Protein AF-X1L662-F1 (afdb_monomer_lite)

Structure (mmCIF, N/CA/C/O backbone):
data_AF-X1L662-F1
#
_entry.id   AF-X1L662-F1
#
loop_
_atom_site.group_PDB
_atom_site.id
_atom_site.type_symbol
_atom_site.label_atom_id
_atom_site.label_alt_id
_atom_site.label_comp_id
_atom_site.label_asym_id
_atom_site.label_entity_id
_atom_site.label_seq_id
_atom_site.pdbx_PDB_ins_code
_atom_site.Cartn_x
_atom_site.Cartn_y
_atom_site.Cartn_z
_atom_site.occupancy
_atom_site.B_iso_or_equiv
_atom_site.auth_seq_id
_atom_site.auth_comp_id
_atom_site.auth_asym_id
_atom_site.auth_atom_id
_atom_site.pdbx_PDB_model_num
ATOM 1 N N . MET A 1 1 ? 31.403 -40.016 -28.026 1.00 39.78 1 MET A N 1
ATOM 2 C CA . MET A 1 1 ? 31.733 -38.928 -28.967 1.00 39.78 1 MET A CA 1
ATOM 3 C C . MET A 1 1 ? 31.506 -37.633 -28.214 1.00 39.78 1 MET A C 1
ATOM 5 O O . MET A 1 1 ? 30.367 -37.331 -27.902 1.00 39.78 1 MET A O 1
ATOM 9 N N . THR A 1 2 ? 32.564 -36.949 -27.789 1.00 43.41 2 THR A N 1
ATOM 10 C CA . THR A 1 2 ? 32.454 -35.661 -27.096 1.00 43.41 2 THR A CA 1
ATOM 11 C C . THR A 1 2 ? 32.130 -34.600 -28.138 1.00 43.41 2 THR A C 1
ATOM 13 O O . THR A 1 2 ? 33.016 -34.156 -28.867 1.00 43.41 2 THR A O 1
ATOM 16 N N . GLN A 1 3 ? 30.851 -34.243 -28.259 1.00 48.16 3 GLN A N 1
ATOM 17 C CA . GLN A 1 3 ? 30.440 -33.065 -29.012 1.00 48.16 3 GLN A CA 1
ATOM 18 C C . GLN A 1 3 ? 31.064 -31.862 -28.301 1.00 48.16 3 GLN A C 1
ATOM 20 O O . GLN A 1 3 ? 30.667 -31.465 -27.211 1.00 48.16 3 GLN A O 1
ATOM 25 N N . LYS A 1 4 ? 32.157 -31.359 -28.872 1.00 61.81 4 LYS A N 1
ATOM 26 C CA . LYS A 1 4 ? 32.719 -30.065 -28.513 1.00 61.81 4 LYS A CA 1
ATOM 27 C C . LYS A 1 4 ? 31.679 -29.071 -29.020 1.00 61.81 4 LYS A C 1
ATOM 29 O O . LYS A 1 4 ? 31.638 -28.853 -30.230 1.00 61.81 4 LYS A O 1
ATOM 34 N N . ASN A 1 5 ? 30.788 -28.595 -28.147 1.00 57.69 5 ASN A N 1
ATOM 35 C CA . ASN A 1 5 ? 29.753 -27.642 -28.548 1.00 57.69 5 ASN A CA 1
ATOM 36 C C . ASN A 1 5 ? 30.416 -26.524 -29.365 1.00 57.69 5 ASN A C 1
ATOM 38 O O . ASN A 1 5 ? 31.472 -26.020 -28.947 1.00 57.69 5 ASN A O 1
ATOM 42 N N . PRO A 1 6 ? 29.890 -26.200 -30.560 1.00 61.56 6 PRO A N 1
ATOM 43 C CA . PRO A 1 6 ? 30.422 -25.103 -31.344 1.00 61.56 6 PRO A CA 1
ATOM 44 C C . PRO A 1 6 ? 30.427 -23.832 -30.483 1.00 61.56 6 PRO A C 1
ATOM 46 O O . PRO A 1 6 ? 29.560 -23.671 -29.628 1.00 61.56 6 PRO A O 1
ATOM 49 N N . PRO A 1 7 ? 31.391 -22.920 -30.670 1.00 80.06 7 PRO A N 1
ATOM 50 C CA . PRO A 1 7 ? 31.352 -21.642 -29.971 1.00 80.06 7 PRO A CA 1
ATOM 51 C C . PRO A 1 7 ? 30.062 -20.890 -30.344 1.00 80.06 7 PRO A C 1
ATOM 53 O O . PRO A 1 7 ? 29.829 -20.665 -31.532 1.00 80.06 7 PRO A O 1
ATOM 56 N N . GLY A 1 8 ? 29.259 -20.517 -29.343 1.00 90.00 8 GLY A N 1
ATOM 57 C CA . GLY A 1 8 ? 28.017 -19.751 -29.498 1.00 90.00 8 GLY A CA 1
ATOM 58 C C . GLY A 1 8 ? 26.952 -20.120 -28.458 1.00 90.00 8 GLY A C 1
ATOM 59 O O . GLY A 1 8 ? 27.084 -21.126 -27.762 1.00 90.00 8 GLY A O 1
ATOM 60 N N . TYR A 1 9 ? 25.912 -19.295 -28.351 1.00 95.31 9 TYR A N 1
ATOM 61 C CA . TYR A 1 9 ? 24.690 -19.596 -27.605 1.00 95.31 9 TYR A CA 1
ATOM 62 C C . TYR A 1 9 ? 23.849 -20.627 -28.371 1.00 95.31 9 TYR A C 1
ATOM 64 O O . TYR A 1 9 ? 23.771 -20.525 -29.600 1.00 95.31 9 TYR A O 1
ATOM 72 N N . PRO A 1 10 ? 23.240 -21.609 -27.683 1.00 94.75 10 PRO A N 1
ATOM 73 C CA . PRO A 1 10 ? 22.442 -22.643 -28.333 1.00 94.75 10 PRO A CA 1
ATOM 74 C C . PRO A 1 10 ? 21.269 -22.021 -29.096 1.00 94.75 10 PRO A C 1
ATOM 76 O O . PRO A 1 10 ? 20.663 -21.052 -28.633 1.00 94.75 10 PRO A O 1
ATOM 79 N N . LEU A 1 11 ? 20.972 -22.569 -30.273 1.00 93.50 11 LEU A N 1
ATOM 80 C CA . LEU A 1 11 ? 19.795 -22.170 -31.044 1.00 93.50 11 LEU A CA 1
ATOM 81 C C . LEU A 1 11 ? 18.530 -22.793 -30.433 1.00 93.50 11 LEU A C 1
ATOM 83 O O . LEU A 1 11 ? 18.591 -23.950 -30.012 1.00 93.50 11 LEU A O 1
ATOM 87 N N . PRO A 1 12 ? 17.394 -22.074 -30.409 1.00 90.62 12 PRO A N 1
ATOM 88 C CA . PRO A 1 12 ? 16.110 -22.670 -30.063 1.00 90.62 12 PRO A CA 1
ATOM 89 C C . PRO A 1 12 ? 15.736 -23.813 -31.019 1.00 90.62 12 PRO A C 1
ATOM 91 O O . PRO A 1 12 ? 16.132 -23.833 -32.193 1.00 90.62 12 PRO A O 1
ATOM 94 N N . ASP A 1 13 ? 14.964 -24.770 -30.509 1.00 90.44 13 ASP A N 1
ATOM 95 C CA . ASP A 1 13 ? 14.334 -25.793 -31.339 1.00 90.44 13 ASP A CA 1
ATOM 96 C C . ASP A 1 13 ? 13.209 -25.167 -32.183 1.00 90.44 13 ASP A C 1
ATOM 98 O O . ASP A 1 13 ? 12.536 -24.244 -31.735 1.00 90.44 13 ASP A O 1
ATOM 102 N N . GLY A 1 14 ? 12.976 -25.695 -33.389 1.00 88.44 14 GLY A N 1
ATOM 103 C CA . GLY A 1 14 ? 11.910 -25.223 -34.284 1.00 88.44 14 GLY A CA 1
ATOM 104 C C . GLY A 1 14 ? 12.361 -24.245 -35.377 1.00 88.44 14 GLY A C 1
ATOM 105 O O . GLY A 1 14 ? 13.553 -24.132 -35.689 1.00 88.44 14 GLY A O 1
ATOM 106 N N . GLU A 1 15 ? 11.369 -23.617 -36.015 1.00 86.50 15 GLU A N 1
ATOM 107 C CA . GLU A 1 15 ? 11.554 -22.562 -37.017 1.00 86.50 15 GLU A CA 1
ATOM 108 C C . GLU A 1 15 ? 11.769 -21.222 -36.307 1.00 86.50 15 GLU A C 1
ATOM 110 O O . GLU A 1 15 ? 11.033 -20.884 -35.386 1.00 86.50 15 GLU A O 1
ATOM 115 N N . LEU A 1 16 ? 12.793 -20.473 -36.720 1.00 85.44 16 LEU A N 1
ATOM 116 C CA . LEU A 1 16 ? 13.120 -19.165 -36.156 1.00 85.44 16 LEU A CA 1
ATOM 117 C C . LEU A 1 16 ? 12.574 -18.080 -37.085 1.00 85.44 16 LEU A C 1
ATOM 119 O O . LEU A 1 16 ? 12.852 -18.110 -38.284 1.00 85.44 16 LEU A O 1
ATOM 123 N N . GLY A 1 17 ? 11.850 -17.097 -36.546 1.00 75.81 17 GLY A N 1
ATOM 124 C CA . GLY A 1 17 ? 11.394 -15.940 -37.337 1.00 75.81 17 GLY A CA 1
ATOM 125 C C . GLY A 1 17 ? 9.983 -15.439 -37.044 1.00 75.81 17 GLY A C 1
ATOM 126 O O . GLY A 1 17 ? 9.628 -14.370 -37.527 1.00 75.81 17 GLY A O 1
ATOM 127 N N . GLU A 1 18 ? 9.207 -16.183 -36.258 1.00 77.94 18 GLU A N 1
ATOM 128 C CA . GLU A 1 18 ? 7.845 -15.814 -35.838 1.00 77.94 18 GLU A CA 1
ATOM 129 C C . GLU A 1 18 ? 7.707 -15.819 -34.305 1.00 77.94 18 GLU A C 1
ATOM 131 O O . GLU A 1 18 ? 6.616 -15.980 -33.769 1.00 77.94 18 GLU A O 1
ATOM 136 N N . ASP A 1 19 ? 8.827 -15.688 -33.590 1.00 82.44 19 ASP A N 1
ATOM 137 C CA . ASP A 1 19 ? 8.826 -15.694 -32.129 1.00 82.44 19 ASP A CA 1
ATOM 138 C C . ASP A 1 19 ? 8.233 -14.386 -31.586 1.00 82.44 19 ASP A C 1
ATOM 140 O O . ASP A 1 19 ? 8.655 -13.294 -31.978 1.00 82.44 19 ASP A O 1
ATOM 144 N N . ASP A 1 20 ? 7.304 -14.495 -30.636 1.00 86.19 20 ASP A N 1
ATOM 145 C CA . ASP A 1 20 ? 6.767 -13.339 -29.921 1.00 86.19 20 ASP A CA 1
ATOM 146 C C . ASP A 1 20 ? 7.866 -12.653 -29.091 1.00 86.19 20 ASP A C 1
ATOM 148 O O . ASP A 1 20 ? 8.627 -13.290 -28.352 1.00 86.19 20 ASP A O 1
ATOM 152 N N . ILE A 1 21 ? 7.929 -11.323 -29.170 1.00 87.31 21 ILE A N 1
ATOM 153 C CA . ILE A 1 21 ? 8.841 -10.516 -28.355 1.00 87.31 21 ILE A CA 1
ATOM 154 C C . ILE A 1 21 ? 8.212 -10.302 -26.978 1.00 87.31 21 ILE A C 1
ATOM 156 O O . ILE A 1 21 ? 7.126 -9.738 -26.853 1.00 87.31 21 ILE A O 1
ATOM 160 N N . VAL A 1 22 ? 8.922 -10.709 -25.926 1.00 84.88 22 VAL A N 1
ATOM 161 C CA . VAL A 1 22 ? 8.505 -10.499 -24.533 1.00 84.88 22 VAL A CA 1
ATOM 162 C C . VAL A 1 22 ? 9.317 -9.366 -23.911 1.00 84.88 22 VAL A C 1
ATOM 164 O O . VAL A 1 22 ? 10.546 -9.355 -23.988 1.00 84.88 22 VAL A O 1
ATOM 167 N N . CYS A 1 23 ? 8.632 -8.435 -23.246 1.00 79.25 23 CYS A N 1
ATOM 168 C CA . CYS A 1 23 ? 9.268 -7.398 -22.438 1.00 79.25 23 CYS A CA 1
ATOM 169 C C . CYS A 1 23 ? 9.643 -7.953 -21.054 1.00 79.25 23 CYS A C 1
ATOM 171 O O . CYS A 1 23 ? 8.814 -8.575 -20.390 1.00 79.25 23 CYS A O 1
ATOM 173 N N . GLN A 1 24 ? 10.884 -7.729 -20.611 1.00 75.88 24 GLN A N 1
ATOM 174 C CA . GLN A 1 24 ? 11.356 -8.126 -19.282 1.00 75.88 24 GLN A CA 1
ATOM 175 C C . GLN A 1 24 ? 12.007 -6.949 -18.558 1.00 75.88 24 GLN A C 1
ATOM 177 O O . GLN A 1 24 ? 12.802 -6.210 -19.141 1.00 75.88 24 GLN A O 1
ATOM 182 N N . LEU A 1 25 ? 11.699 -6.812 -17.266 1.00 74.00 25 LEU A N 1
ATOM 183 C CA . LEU A 1 25 ? 12.311 -5.813 -16.398 1.00 74.00 25 LEU A CA 1
ATOM 184 C C . LEU A 1 25 ? 13.678 -6.306 -15.906 1.00 74.00 25 LEU A C 1
ATOM 186 O O . LEU A 1 25 ? 13.798 -7.417 -15.389 1.00 74.00 25 LEU A O 1
ATOM 190 N N . VAL A 1 26 ? 14.706 -5.467 -16.043 1.00 80.38 26 VAL A N 1
ATOM 191 C CA . VAL A 1 26 ? 16.075 -5.769 -15.607 1.00 80.38 26 VAL A CA 1
ATOM 192 C C . VAL A 1 26 ? 16.544 -4.691 -14.637 1.00 80.38 26 VAL A C 1
ATOM 194 O O . VAL A 1 26 ? 16.651 -3.525 -15.008 1.00 80.38 26 VAL A O 1
ATOM 197 N N . TYR A 1 27 ? 16.874 -5.083 -13.406 1.00 75.12 27 TYR A N 1
ATOM 198 C CA . TYR A 1 27 ? 17.541 -4.204 -12.446 1.00 75.12 27 TYR A CA 1
ATOM 199 C C . TYR A 1 27 ? 19.046 -4.176 -12.719 1.00 75.12 27 TYR A C 1
ATOM 201 O O . TYR A 1 27 ? 19.685 -5.222 -12.849 1.00 75.12 27 TYR A O 1
ATOM 209 N N . LEU A 1 28 ? 19.625 -2.979 -12.780 1.00 83.69 28 LEU A N 1
ATOM 210 C CA . LEU A 1 28 ? 21.051 -2.775 -13.008 1.00 83.69 28 LEU A CA 1
ATOM 211 C C . LEU A 1 28 ? 21.599 -1.656 -12.115 1.00 83.69 28 LEU A C 1
ATOM 213 O O . LEU A 1 28 ? 20.854 -0.740 -11.771 1.00 83.69 28 LEU A O 1
ATOM 217 N N . PRO A 1 29 ? 22.888 -1.698 -11.732 1.00 91.31 29 PRO A N 1
ATOM 218 C CA . PRO A 1 29 ? 23.478 -0.621 -10.951 1.00 91.31 29 PRO A CA 1
ATOM 219 C C . PRO A 1 29 ? 23.435 0.717 -11.703 1.00 91.31 29 PRO A C 1
ATOM 221 O O . PRO A 1 29 ? 23.689 0.766 -12.910 1.00 91.31 29 PRO A O 1
ATOM 224 N N . ASP A 1 30 ? 23.180 1.802 -10.970 1.00 85.38 30 ASP A N 1
ATOM 225 C CA . ASP A 1 30 ? 23.110 3.176 -11.483 1.00 85.38 30 ASP A CA 1
ATOM 226 C C . ASP A 1 30 ? 24.513 3.751 -11.752 1.00 85.38 30 ASP A C 1
ATOM 228 O O . ASP A 1 30 ? 25.007 4.650 -11.068 1.00 85.38 30 ASP A O 1
ATOM 232 N N . ARG A 1 31 ? 25.228 3.144 -12.708 1.00 81.94 31 ARG A N 1
ATOM 233 C CA . ARG A 1 31 ? 26.414 3.750 -13.319 1.00 81.94 31 ARG A CA 1
ATOM 234 C C . ARG A 1 31 ? 26.434 3.513 -14.830 1.00 81.94 31 ARG A C 1
ATOM 236 O O . ARG A 1 31 ? 26.189 2.377 -15.255 1.00 81.94 31 ARG A O 1
ATOM 243 N N . PRO A 1 32 ? 26.816 4.521 -15.639 1.00 80.81 32 PRO A N 1
ATOM 244 C CA . PRO A 1 32 ? 26.789 4.434 -17.100 1.00 80.81 32 PRO A CA 1
ATOM 245 C C . PRO A 1 32 ? 27.561 3.249 -17.691 1.00 80.81 32 PRO A C 1
ATOM 247 O O . PRO A 1 32 ? 27.175 2.716 -18.729 1.00 80.81 32 PRO A O 1
ATOM 250 N N . GLU A 1 33 ? 28.638 2.805 -17.039 1.00 89.88 33 GLU A N 1
ATOM 251 C CA . GLU A 1 33 ? 29.457 1.688 -17.510 1.00 89.88 33 GLU A CA 1
ATOM 252 C C . GLU A 1 33 ? 28.688 0.361 -17.512 1.00 89.88 33 GLU A C 1
ATOM 254 O O . GLU A 1 33 ? 28.864 -0.451 -18.423 1.00 89.88 33 GLU A O 1
ATOM 259 N N . TYR A 1 34 ? 27.812 0.137 -16.526 1.00 87.12 34 TYR A N 1
ATOM 260 C CA . TYR A 1 34 ? 26.983 -1.070 -16.474 1.00 87.12 34 TYR A CA 1
ATOM 261 C C . TYR A 1 34 ? 25.892 -1.044 -17.540 1.00 87.12 34 TYR A C 1
ATOM 263 O O . TYR A 1 34 ? 25.579 -2.079 -18.124 1.00 87.12 34 TYR A O 1
ATOM 271 N N . TRP A 1 35 ? 25.361 0.140 -17.842 1.00 84.38 35 TRP A N 1
ATOM 272 C CA . TRP A 1 35 ? 24.367 0.321 -18.896 1.00 84.38 35 TRP A CA 1
ATOM 273 C C . TRP A 1 35 ? 24.986 0.013 -20.248 1.00 84.38 35 TRP A C 1
ATOM 275 O O . TRP A 1 35 ? 24.475 -0.809 -21.002 1.00 84.38 35 TRP A O 1
ATOM 285 N N . GLN A 1 36 ? 26.148 0.607 -20.522 1.00 86.50 36 GLN A N 1
ATOM 286 C CA . GLN A 1 36 ? 26.882 0.346 -21.748 1.00 86.50 36 GLN A CA 1
ATOM 287 C C . GLN A 1 36 ? 27.204 -1.145 -21.898 1.00 86.50 36 GLN A C 1
ATOM 289 O O . GLN A 1 36 ? 26.991 -1.701 -22.971 1.00 86.50 36 GLN A O 1
ATOM 294 N N . ALA A 1 37 ? 27.639 -1.811 -20.823 1.00 93.38 37 ALA A N 1
ATOM 295 C CA . ALA A 1 37 ? 27.916 -3.244 -20.847 1.00 93.38 37 ALA A CA 1
ATOM 296 C C . ALA A 1 37 ? 26.668 -4.087 -21.165 1.00 93.38 37 ALA A C 1
ATOM 298 O O . ALA A 1 37 ? 26.756 -5.025 -21.961 1.00 93.38 37 ALA A O 1
ATOM 299 N N . LEU A 1 38 ? 25.509 -3.750 -20.585 1.00 92.81 38 LEU A N 1
ATOM 300 C CA . LEU A 1 38 ? 24.244 -4.418 -20.889 1.00 92.81 38 LEU A CA 1
ATOM 301 C C . LEU A 1 38 ? 23.866 -4.229 -22.364 1.00 92.81 38 LEU A C 1
ATOM 303 O O . LEU A 1 38 ? 23.609 -5.211 -23.059 1.00 92.81 38 LEU A O 1
ATOM 307 N N . PHE A 1 39 ? 23.891 -2.992 -22.863 1.00 91.81 39 PHE A N 1
ATOM 308 C CA . PHE A 1 39 ? 23.547 -2.690 -24.255 1.00 91.81 39 PHE A CA 1
ATOM 309 C C . PHE A 1 39 ? 24.515 -3.313 -25.256 1.00 91.81 39 PHE A C 1
ATOM 311 O O . PHE A 1 39 ? 24.077 -3.809 -26.292 1.00 91.81 39 PHE A O 1
ATOM 318 N N . ASP A 1 40 ? 25.810 -3.347 -24.949 1.00 94.44 40 ASP A N 1
ATOM 319 C CA . ASP A 1 40 ? 26.804 -4.031 -25.774 1.00 94.44 40 ASP A CA 1
ATOM 320 C C . ASP A 1 40 ? 26.545 -5.545 -25.809 1.00 94.44 40 ASP A C 1
ATOM 322 O O . ASP A 1 40 ? 26.650 -6.166 -26.872 1.00 94.44 40 ASP A O 1
ATOM 326 N N . GLY A 1 41 ? 26.146 -6.133 -24.676 1.00 95.56 41 GLY A N 1
ATOM 327 C CA . GLY A 1 41 ? 25.718 -7.528 -24.586 1.00 95.56 41 GLY A CA 1
ATOM 328 C C . GLY A 1 41 ? 24.472 -7.815 -25.426 1.00 95.56 41 GLY A C 1
ATOM 329 O O . GLY A 1 41 ? 24.486 -8.724 -26.257 1.00 95.56 41 GLY A O 1
ATOM 330 N N . LEU A 1 42 ? 23.424 -7.000 -25.285 1.00 94.56 42 LEU A N 1
ATOM 331 C CA . LEU A 1 42 ? 22.195 -7.123 -26.076 1.00 94.56 42 LEU A CA 1
ATOM 332 C C . LEU A 1 42 ? 22.472 -6.948 -27.575 1.00 94.56 42 LEU A C 1
ATOM 334 O O . LEU A 1 42 ? 22.039 -7.746 -28.407 1.00 94.56 42 LEU A O 1
ATOM 338 N N . HIS A 1 43 ? 23.288 -5.958 -27.934 1.00 96.00 43 HIS A N 1
ATOM 339 C CA . HIS A 1 43 ? 23.703 -5.730 -29.311 1.00 96.00 43 HIS A CA 1
ATOM 340 C C . HIS A 1 43 ? 24.540 -6.894 -29.867 1.00 96.00 43 HIS A C 1
ATOM 342 O O . HIS A 1 43 ? 24.472 -7.180 -31.068 1.00 96.00 43 HIS A O 1
ATOM 348 N N . TYR A 1 44 ? 25.318 -7.598 -29.038 1.00 97.12 44 TYR A N 1
ATOM 349 C CA . TYR A 1 44 ? 26.074 -8.774 -29.470 1.00 97.12 44 TYR A CA 1
ATOM 350 C C . TYR A 1 44 ? 25.154 -9.901 -29.961 1.00 97.12 44 TYR A C 1
ATOM 352 O O . TYR A 1 44 ? 25.466 -10.517 -30.985 1.00 97.12 44 TYR A O 1
ATOM 360 N N . PHE A 1 45 ? 23.986 -10.105 -29.340 1.00 97.00 45 PHE A N 1
ATOM 361 C CA . PHE A 1 45 ? 22.995 -11.093 -29.794 1.00 97.00 45 PHE A CA 1
ATOM 362 C C . PHE A 1 45 ? 22.457 -10.813 -31.208 1.00 97.00 45 PHE A C 1
ATOM 364 O O . PHE A 1 45 ? 22.120 -11.743 -31.941 1.00 97.00 45 PHE A O 1
ATOM 371 N N . THR A 1 46 ? 22.510 -9.560 -31.675 1.00 96.56 46 THR A N 1
ATOM 372 C CA . THR A 1 46 ? 22.152 -9.181 -33.061 1.00 96.56 46 THR A CA 1
ATOM 373 C C . THR A 1 46 ? 23.160 -9.660 -34.119 1.00 96.56 46 THR A C 1
ATOM 375 O O . THR A 1 46 ? 23.002 -9.396 -35.322 1.00 96.56 46 THR A O 1
ATOM 378 N N . LYS A 1 47 ? 24.260 -10.308 -33.702 1.00 96.81 47 LYS A N 1
ATOM 379 C CA . LYS A 1 47 ? 25.308 -10.836 -34.583 1.00 96.81 47 LYS A CA 1
ATOM 380 C C . LYS A 1 47 ? 25.169 -12.349 -34.700 1.00 96.81 47 LYS A C 1
ATOM 382 O O . LYS A 1 47 ? 25.238 -13.065 -33.713 1.00 96.81 47 LYS A O 1
ATOM 387 N N . TRP A 1 48 ? 25.155 -12.864 -35.930 1.00 95.00 48 TRP A N 1
ATOM 388 C CA . TRP A 1 48 ? 25.098 -14.312 -36.198 1.00 95.00 48 TRP A CA 1
ATOM 389 C C . TRP A 1 48 ? 26.225 -15.124 -35.534 1.00 95.00 48 TRP A C 1
ATOM 391 O O . TRP A 1 48 ? 26.095 -16.326 -35.354 1.00 95.00 48 TRP A O 1
ATOM 401 N N . ARG A 1 49 ? 27.349 -14.481 -35.183 1.00 95.00 49 ARG A N 1
ATOM 402 C CA . ARG A 1 49 ? 28.484 -15.114 -34.490 1.00 95.00 49 ARG A CA 1
ATOM 403 C C . ARG A 1 49 ? 28.237 -15.363 -33.004 1.00 95.00 49 ARG A C 1
ATOM 405 O O . ARG A 1 49 ? 29.006 -16.114 -32.415 1.00 95.00 49 ARG A O 1
ATOM 412 N N . ALA A 1 50 ? 27.236 -14.712 -32.414 1.00 95.62 50 ALA A N 1
ATOM 413 C CA . ALA A 1 50 ? 26.822 -14.987 -31.048 1.00 95.62 50 ALA A CA 1
ATOM 414 C C . ALA A 1 50 ? 26.194 -16.381 -30.933 1.00 95.62 50 ALA A C 1
ATOM 416 O O . ALA A 1 50 ? 26.302 -17.000 -29.885 1.00 95.62 50 ALA A O 1
ATOM 417 N N . TRP A 1 51 ? 25.608 -16.892 -32.013 1.00 95.44 51 TRP A N 1
ATOM 418 C CA . TRP A 1 51 ? 24.816 -18.116 -32.023 1.00 95.44 51 TRP A CA 1
ATOM 419 C C . TRP A 1 51 ? 25.614 -19.343 -32.457 1.00 95.44 51 TRP A C 1
ATOM 421 O O . TRP A 1 51 ? 26.614 -19.243 -33.179 1.00 95.44 51 TRP A O 1
ATOM 431 N N . GLU A 1 52 ? 25.151 -20.508 -32.010 1.00 94.94 52 GLU A N 1
ATOM 432 C CA . GLU A 1 52 ? 25.652 -21.809 -32.426 1.00 94.94 52 GLU A CA 1
ATOM 433 C C . GLU A 1 52 ? 25.649 -21.927 -33.955 1.00 94.94 52 GLU A C 1
ATOM 435 O O . GLU A 1 52 ? 24.766 -21.437 -34.663 1.00 94.94 52 GLU A O 1
ATOM 440 N N . ARG A 1 53 ? 26.685 -22.582 -34.479 1.00 92.12 53 ARG A N 1
ATOM 441 C CA . ARG A 1 53 ? 26.798 -22.855 -35.907 1.00 92.12 53 ARG A CA 1
ATOM 442 C C . ARG A 1 53 ? 26.148 -24.186 -36.229 1.00 92.12 53 ARG A C 1
ATOM 444 O O . ARG A 1 53 ? 26.655 -25.223 -35.811 1.00 92.12 53 ARG A O 1
ATOM 451 N N . ASP A 1 54 ? 25.140 -24.146 -37.079 1.00 90.81 54 ASP A N 1
ATOM 452 C CA . ASP A 1 54 ? 24.533 -25.319 -37.685 1.00 90.81 54 ASP A CA 1
ATOM 453 C C . ASP A 1 54 ? 24.742 -25.334 -39.209 1.00 90.81 54 ASP A C 1
ATOM 455 O O . ASP A 1 54 ? 25.291 -24.403 -39.813 1.00 90.81 54 ASP A O 1
ATOM 459 N N . THR A 1 55 ? 24.365 -26.447 -39.838 1.00 92.00 55 THR A N 1
ATOM 460 C CA . THR A 1 55 ? 24.465 -26.633 -41.295 1.00 92.00 55 THR A CA 1
ATOM 461 C C . THR A 1 55 ? 23.544 -25.691 -42.059 1.00 92.00 55 THR A C 1
ATOM 463 O O . THR A 1 55 ? 23.895 -25.249 -43.156 1.00 92.00 55 THR A O 1
ATOM 466 N N . ASP A 1 56 ? 22.416 -25.347 -41.444 1.00 92.00 56 ASP A N 1
ATOM 467 C CA . ASP A 1 56 ? 21.334 -24.572 -42.048 1.00 92.00 56 ASP A CA 1
ATOM 468 C C . ASP A 1 56 ? 21.531 -23.059 -41.870 1.00 92.00 56 ASP A C 1
ATOM 470 O O . ASP A 1 56 ? 20.857 -22.255 -42.506 1.00 92.00 56 ASP A O 1
ATOM 474 N N . LYS A 1 57 ? 22.551 -22.656 -41.099 1.00 91.75 57 LYS A N 1
ATOM 475 C CA . LYS A 1 57 ? 22.924 -21.262 -40.818 1.00 91.75 57 LYS A CA 1
ATOM 476 C C . LYS A 1 57 ? 21.809 -20.474 -40.121 1.00 91.75 57 LYS A C 1
ATOM 478 O O . LYS A 1 57 ? 21.743 -19.249 -40.281 1.00 91.75 57 LYS A O 1
ATOM 483 N N . ARG A 1 58 ? 21.012 -21.145 -39.285 1.00 93.19 58 ARG A N 1
ATOM 484 C CA . ARG A 1 58 ? 19.896 -20.563 -38.516 1.00 93.19 58 ARG A CA 1
ATOM 485 C C . ARG A 1 58 ? 20.342 -19.492 -37.518 1.00 93.19 58 ARG A C 1
ATOM 487 O O . ARG A 1 58 ? 19.575 -18.605 -37.169 1.00 93.19 58 ARG A O 1
ATOM 494 N N . GLY A 1 59 ? 21.629 -19.442 -37.162 1.00 93.88 59 GLY A N 1
ATOM 495 C CA . GLY A 1 59 ? 22.203 -18.325 -36.394 1.00 93.88 59 GLY A CA 1
ATOM 496 C C . GLY A 1 59 ? 22.027 -16.943 -37.041 1.00 93.88 59 GLY A C 1
ATOM 497 O O . GLY A 1 59 ? 22.089 -15.927 -36.350 1.00 93.88 59 GLY A O 1
ATOM 498 N N . LYS A 1 60 ? 21.790 -16.868 -38.358 1.00 94.19 60 LYS A N 1
ATOM 499 C CA . LYS A 1 60 ? 21.422 -15.609 -39.020 1.00 94.19 60 LYS A CA 1
ATOM 500 C C . LYS A 1 60 ? 19.987 -15.179 -38.692 1.00 94.19 60 LYS A C 1
ATOM 502 O O . LYS A 1 60 ? 19.763 -13.979 -38.570 1.00 94.19 60 LYS A O 1
ATOM 507 N N . GLU A 1 61 ? 19.066 -16.129 -38.573 1.00 94.06 61 GLU A N 1
ATOM 508 C CA . GLU A 1 61 ? 17.650 -15.900 -38.255 1.00 94.06 61 GLU A CA 1
ATOM 509 C C . GLU A 1 61 ? 17.502 -15.500 -36.785 1.00 94.06 61 GLU A C 1
ATOM 511 O O . GLU A 1 61 ? 16.973 -14.431 -36.509 1.00 94.06 61 GLU A O 1
ATOM 516 N N . ALA A 1 62 ? 18.142 -16.228 -35.859 1.00 94.81 62 ALA A N 1
ATOM 517 C CA . ALA A 1 62 ? 18.205 -15.833 -34.444 1.00 94.81 62 ALA A CA 1
ATOM 518 C C . ALA A 1 62 ? 18.738 -14.398 -34.259 1.00 94.81 62 ALA A C 1
ATOM 520 O O . ALA A 1 62 ? 18.188 -13.594 -33.509 1.00 94.81 62 ALA A O 1
ATOM 521 N N . ALA A 1 63 ? 19.799 -14.044 -34.992 1.00 95.62 63 ALA A N 1
ATOM 522 C CA . ALA A 1 63 ? 20.370 -12.700 -34.966 1.00 95.62 63 ALA A CA 1
ATOM 523 C C . ALA A 1 63 ? 19.476 -11.625 -35.611 1.00 95.62 63 ALA A C 1
ATOM 525 O O . ALA A 1 63 ? 19.699 -10.438 -35.364 1.00 95.62 63 ALA A O 1
ATOM 526 N N . ALA A 1 64 ? 18.534 -12.008 -36.476 1.00 94.38 64 ALA A N 1
ATOM 527 C CA . ALA A 1 64 ? 17.540 -11.102 -37.039 1.00 94.38 64 ALA A CA 1
ATOM 528 C C . ALA A 1 64 ? 16.420 -10.832 -36.025 1.00 94.38 64 ALA A C 1
ATOM 530 O O . ALA A 1 64 ? 16.160 -9.663 -35.763 1.00 94.38 64 ALA A O 1
ATOM 531 N N . ASN A 1 65 ? 15.883 -11.865 -35.367 1.00 93.38 65 ASN A N 1
ATOM 532 C CA . ASN A 1 65 ? 14.856 -11.711 -34.322 1.00 93.38 65 ASN A CA 1
ATOM 533 C C . ASN A 1 65 ? 15.380 -10.849 -33.162 1.00 93.38 65 ASN A C 1
ATOM 535 O O . ASN A 1 65 ? 14.746 -9.891 -32.732 1.00 93.38 65 ASN A O 1
ATOM 539 N N . TRP A 1 66 ? 16.619 -11.100 -32.723 1.00 95.38 66 TRP A N 1
ATOM 540 C CA . TRP A 1 66 ? 17.260 -10.267 -31.700 1.00 95.38 66 TRP A CA 1
ATOM 541 C C . TRP A 1 66 ? 17.544 -8.837 -32.146 1.00 95.38 66 TRP A C 1
ATOM 543 O O . TRP A 1 66 ? 17.686 -7.962 -31.296 1.00 95.38 66 TRP A O 1
ATOM 553 N N . ARG A 1 67 ? 17.669 -8.579 -33.453 1.00 95.44 67 ARG A N 1
ATOM 554 C CA . ARG A 1 67 ? 17.828 -7.208 -33.945 1.00 95.44 67 ARG A CA 1
ATOM 555 C C . ARG A 1 67 ? 16.548 -6.414 -33.741 1.00 95.44 67 ARG A C 1
ATOM 557 O O . ARG A 1 67 ? 16.651 -5.300 -33.253 1.00 95.44 67 ARG A O 1
ATOM 564 N N . GLU A 1 68 ? 15.397 -6.999 -34.049 1.00 92.50 68 GLU A N 1
ATOM 565 C CA . GLU A 1 68 ? 14.096 -6.367 -33.827 1.00 92.50 68 GLU A CA 1
ATOM 566 C C . GLU A 1 68 ? 13.863 -6.090 -32.335 1.00 92.50 68 GLU A C 1
ATOM 568 O O . GLU A 1 68 ? 13.621 -4.949 -31.948 1.00 92.50 68 GLU A O 1
ATOM 573 N N . ALA A 1 69 ? 14.080 -7.089 -31.471 1.00 92.88 69 ALA A N 1
ATOM 574 C CA . ALA A 1 69 ? 13.983 -6.906 -30.021 1.00 92.88 69 ALA A CA 1
ATOM 575 C C . ALA A 1 69 ? 14.965 -5.845 -29.486 1.00 92.88 69 ALA A C 1
ATOM 577 O O . ALA A 1 69 ? 14.611 -5.039 -28.623 1.00 92.88 69 ALA A O 1
ATOM 578 N N . PHE A 1 70 ? 16.201 -5.814 -29.998 1.00 93.75 70 PHE A N 1
ATOM 579 C CA . PHE A 1 70 ? 17.186 -4.798 -29.629 1.00 93.75 70 PHE A CA 1
ATOM 580 C C . PHE A 1 70 ? 16.780 -3.401 -30.102 1.00 93.75 70 PHE A C 1
ATOM 582 O O . PHE A 1 70 ? 16.986 -2.446 -29.362 1.00 93.75 70 PHE A O 1
ATOM 589 N N . GLU A 1 71 ? 16.232 -3.268 -31.311 1.00 90.25 71 GLU A N 1
ATOM 590 C CA . GLU A 1 71 ? 15.757 -1.992 -31.850 1.00 90.25 71 GLU A CA 1
ATOM 591 C C . GLU A 1 71 ? 14.604 -1.448 -31.002 1.00 90.25 71 GLU A C 1
ATOM 593 O O . GLU A 1 71 ? 14.723 -0.324 -30.527 1.00 90.25 71 GLU A O 1
ATOM 598 N N . LEU A 1 72 ? 13.602 -2.270 -30.667 1.00 86.62 72 LEU A N 1
ATOM 599 C CA . LEU A 1 72 ? 12.531 -1.903 -29.728 1.00 86.62 72 LEU A CA 1
ATOM 600 C C . LEU A 1 72 ? 13.076 -1.515 -28.345 1.00 86.62 72 LEU A C 1
ATOM 602 O O . LEU A 1 72 ? 12.705 -0.487 -27.787 1.00 86.62 72 LEU A O 1
ATOM 606 N N . THR A 1 73 ? 14.017 -2.295 -27.804 1.00 86.62 73 THR A N 1
ATOM 607 C CA . THR A 1 73 ? 14.649 -1.992 -26.507 1.00 86.62 73 THR A CA 1
ATOM 608 C C . THR A 1 73 ? 15.417 -0.669 -26.557 1.00 86.62 73 THR A C 1
ATOM 610 O O . THR A 1 73 ? 15.349 0.135 -25.630 1.00 86.62 73 THR A O 1
ATOM 613 N N . ALA A 1 74 ? 16.166 -0.425 -27.634 1.00 84.00 74 ALA A N 1
ATOM 614 C CA . ALA A 1 74 ? 16.935 0.797 -27.821 1.00 84.00 74 ALA A CA 1
ATOM 615 C C . ALA A 1 74 ? 16.034 2.006 -28.089 1.00 84.00 74 ALA A C 1
ATOM 617 O O . ALA A 1 74 ? 16.394 3.105 -27.675 1.00 84.00 74 ALA A O 1
ATOM 618 N N . GLU A 1 75 ? 14.893 1.822 -28.753 1.00 77.00 75 GLU A N 1
ATOM 619 C CA . GLU A 1 75 ? 13.857 2.840 -28.918 1.00 77.00 75 GLU A CA 1
ATOM 620 C C . GLU A 1 75 ? 13.250 3.204 -27.565 1.00 77.00 75 GLU A C 1
ATOM 622 O O . GLU A 1 75 ? 13.354 4.366 -27.194 1.00 77.00 75 GLU A O 1
ATOM 627 N N . CYS A 1 76 ? 12.776 2.239 -26.768 1.00 73.81 76 CYS A N 1
ATOM 628 C CA . CYS A 1 76 ? 12.273 2.499 -25.411 1.00 73.81 76 CYS A CA 1
ATOM 629 C C . CYS A 1 76 ? 13.326 3.121 -24.478 1.00 73.81 76 CYS A C 1
ATOM 631 O O . CYS A 1 76 ? 12.979 3.842 -23.545 1.00 73.81 76 CYS A O 1
ATOM 633 N N . TRP A 1 77 ? 14.613 2.833 -24.701 1.00 74.19 77 TRP A N 1
ATOM 634 C CA . TRP A 1 77 ? 15.707 3.376 -23.894 1.00 74.19 77 TRP A CA 1
ATOM 635 C C . TRP A 1 77 ? 16.167 4.773 -24.338 1.00 74.19 77 TRP A C 1
ATOM 637 O O . TRP A 1 77 ? 16.564 5.586 -23.506 1.00 74.19 77 TRP A O 1
ATOM 647 N N . ARG A 1 78 ? 16.190 5.057 -25.650 1.00 60.03 78 ARG A N 1
ATOM 648 C CA . ARG A 1 78 ? 16.657 6.343 -26.215 1.00 60.03 78 ARG A CA 1
ATOM 649 C C . ARG A 1 78 ? 15.545 7.364 -26.390 1.00 60.03 78 ARG A C 1
ATOM 651 O O . ARG A 1 78 ? 15.832 8.558 -26.401 1.00 60.03 78 ARG A O 1
ATOM 658 N N . MET A 1 79 ? 14.320 6.903 -26.576 1.00 42.72 79 MET A N 1
ATOM 659 C CA . MET A 1 79 ? 13.117 7.711 -26.598 1.00 42.72 79 MET A CA 1
ATOM 660 C C . MET A 1 79 ? 12.332 7.342 -25.354 1.00 42.72 79 MET A C 1
ATOM 662 O O . MET A 1 79 ? 11.945 6.193 -25.202 1.00 42.72 79 MET A O 1
ATOM 666 N N . THR A 1 80 ? 12.178 8.293 -24.438 1.00 51.12 80 THR A N 1
ATOM 667 C CA . THR A 1 80 ? 10.867 8.804 -24.021 1.00 51.12 80 THR A CA 1
ATOM 668 C C . THR A 1 80 ? 9.678 7.831 -23.942 1.00 51.12 80 THR A C 1
ATOM 670 O O . THR A 1 80 ? 8.558 8.283 -24.062 1.00 51.12 80 THR A O 1
ATOM 673 N N . CYS A 1 81 ? 9.825 6.527 -23.709 1.00 49.56 81 CYS A N 1
ATOM 674 C CA . CYS A 1 81 ? 8.698 5.684 -23.294 1.00 49.56 81 CYS A CA 1
ATOM 675 C C . CYS A 1 81 ? 8.224 6.158 -21.916 1.00 49.56 81 CYS A C 1
ATOM 677 O O . CYS A 1 81 ? 7.039 6.138 -21.604 1.00 49.56 81 CYS A O 1
ATOM 679 N N . LEU A 1 82 ? 9.174 6.670 -21.127 1.00 48.22 82 LEU A N 1
ATOM 680 C CA . LEU A 1 82 ? 8.910 7.445 -19.931 1.00 48.22 82 LEU A CA 1
ATOM 681 C C . LEU A 1 82 ? 8.365 8.835 -20.232 1.00 48.22 82 LEU A C 1
ATOM 683 O O . LEU A 1 82 ? 7.455 9.211 -19.517 1.00 48.22 82 LEU A O 1
ATOM 687 N N . ASP A 1 83 ? 8.814 9.574 -21.254 1.00 50.03 83 ASP A N 1
ATOM 688 C CA . ASP A 1 83 ? 8.183 10.874 -21.546 1.00 50.03 83 ASP A CA 1
ATOM 689 C C . ASP A 1 83 ? 6.825 10.717 -22.235 1.00 50.03 83 ASP A C 1
ATOM 691 O O . ASP A 1 83 ? 5.998 11.573 -22.032 1.00 50.03 83 ASP A O 1
ATOM 695 N N . GLU A 1 84 ? 6.522 9.642 -22.965 1.00 52.06 84 GLU A N 1
ATOM 696 C CA . GLU A 1 84 ? 5.173 9.328 -23.453 1.00 52.06 84 GLU A CA 1
ATOM 697 C C . GLU A 1 84 ? 4.292 8.837 -22.311 1.00 52.06 84 GLU A C 1
ATOM 699 O O . GLU A 1 84 ? 3.124 9.194 -22.277 1.00 52.06 84 GLU A O 1
ATOM 704 N N . LEU A 1 85 ? 4.820 8.082 -21.339 1.00 50.56 85 LEU A N 1
ATOM 705 C CA . LEU A 1 85 ? 4.097 7.777 -20.102 1.00 50.56 85 LEU A CA 1
ATOM 706 C C . LEU A 1 85 ? 3.900 9.045 -19.264 1.00 50.56 85 LEU A C 1
ATOM 708 O O . LEU A 1 85 ? 2.825 9.247 -18.722 1.00 50.56 85 LEU A O 1
ATOM 712 N N . THR A 1 86 ? 4.897 9.926 -19.206 1.00 54.38 86 THR A N 1
ATOM 713 C CA . THR A 1 86 ? 4.838 11.212 -18.501 1.00 54.38 86 THR A CA 1
ATOM 714 C C . THR A 1 86 ? 3.887 12.147 -19.220 1.00 54.38 86 THR A C 1
ATOM 716 O O . THR A 1 86 ? 3.049 12.718 -18.559 1.00 54.38 86 THR A O 1
ATOM 719 N N . THR A 1 87 ? 3.913 12.225 -20.548 1.00 62.34 87 THR A N 1
ATOM 720 C CA . THR A 1 87 ? 2.962 12.970 -21.377 1.00 62.34 87 THR A CA 1
ATOM 721 C C . THR A 1 87 ? 1.583 12.338 -21.300 1.00 62.34 87 THR A C 1
ATOM 723 O O . THR A 1 87 ? 0.620 13.070 -21.244 1.00 62.34 87 THR A O 1
ATOM 726 N N . THR A 1 88 ? 1.436 11.015 -21.205 1.00 61.97 88 THR A N 1
ATOM 727 C CA . THR A 1 88 ? 0.129 10.365 -20.999 1.00 61.97 88 THR A CA 1
ATOM 728 C C . THR A 1 88 ? -0.406 10.671 -19.606 1.00 61.97 88 THR A C 1
ATOM 730 O O . THR A 1 88 ? -1.591 10.933 -19.450 1.00 61.97 88 THR A O 1
ATOM 733 N N . VAL A 1 89 ? 0.453 10.677 -18.587 1.00 57.62 89 VAL A N 1
ATOM 734 C CA . VAL A 1 89 ? 0.093 11.063 -17.221 1.00 57.62 89 VAL A CA 1
ATOM 735 C C . VAL A 1 89 ? -0.211 12.559 -17.154 1.00 57.62 89 VAL A C 1
ATOM 737 O O . VAL A 1 89 ? -1.226 12.921 -16.582 1.00 57.62 89 VAL A O 1
ATOM 740 N N . GLU A 1 90 ? 0.586 13.418 -17.785 1.00 65.44 90 GLU A N 1
ATOM 741 C CA . GLU A 1 90 ? 0.369 14.861 -17.924 1.00 65.44 90 GLU A CA 1
ATOM 742 C C . GLU A 1 90 ? -0.867 15.163 -18.767 1.00 65.44 90 GLU A C 1
ATOM 744 O O . GLU A 1 90 ? -1.565 16.111 -18.452 1.00 65.44 90 GLU A O 1
ATOM 749 N N . ASP A 1 91 ? -1.189 14.359 -19.780 1.00 65.44 91 ASP A N 1
ATOM 750 C CA . ASP A 1 91 ? -2.386 14.476 -20.613 1.00 65.44 91 ASP A CA 1
ATOM 751 C C . ASP A 1 91 ? -3.611 13.999 -19.841 1.00 65.44 91 ASP A C 1
ATOM 753 O O . ASP A 1 91 ? -4.650 14.642 -19.919 1.00 65.44 91 ASP A O 1
ATOM 757 N N . ILE A 1 92 ? -3.516 12.928 -19.046 1.00 58.91 92 ILE A N 1
ATOM 758 C CA . ILE A 1 92 ? -4.562 12.531 -18.092 1.00 58.91 92 ILE A CA 1
ATOM 759 C C . ILE A 1 92 ? -4.756 13.647 -17.064 1.00 58.91 92 ILE A C 1
ATOM 761 O O . ILE A 1 92 ? -5.888 14.039 -16.805 1.00 58.91 92 ILE A O 1
ATOM 765 N N . LEU A 1 93 ? -3.674 14.219 -16.540 1.00 55.88 93 LEU A N 1
ATOM 766 C CA . LEU A 1 93 ? -3.696 15.299 -15.556 1.00 55.88 93 LEU A CA 1
ATOM 767 C C . LEU A 1 93 ? -4.254 16.594 -16.162 1.00 55.88 93 LEU A C 1
ATOM 769 O O . LEU A 1 93 ? -5.088 17.253 -15.551 1.00 55.88 93 LEU A O 1
ATOM 773 N N . PHE A 1 94 ? -3.881 16.926 -17.395 1.00 62.47 94 PHE A N 1
ATOM 774 C CA . PHE A 1 94 ? -4.379 18.059 -18.171 1.00 62.47 94 PHE A CA 1
ATOM 775 C C . PHE A 1 94 ? -5.834 17.847 -18.578 1.00 62.47 94 PHE A C 1
ATOM 777 O O . PHE A 1 94 ? -6.616 18.793 -18.541 1.00 62.47 94 PHE A O 1
ATOM 784 N N . LEU A 1 95 ? -6.231 16.622 -18.930 1.00 58.91 95 LEU A N 1
ATOM 785 C CA . LEU A 1 95 ? -7.622 16.255 -19.164 1.00 58.91 95 LEU A CA 1
ATOM 786 C C . LEU A 1 95 ? -8.418 16.373 -17.869 1.00 58.91 95 LEU A C 1
ATOM 788 O O . LEU A 1 95 ? -9.493 16.946 -17.928 1.00 58.91 95 LEU A O 1
ATOM 792 N N . MET A 1 96 ? -7.905 15.935 -16.717 1.00 51.78 96 MET A N 1
ATOM 793 C CA . MET A 1 96 ? -8.546 16.108 -15.407 1.00 51.78 96 MET A CA 1
ATOM 794 C C . MET A 1 96 ? -8.651 17.591 -15.008 1.00 51.78 96 MET A C 1
ATOM 796 O O . MET A 1 96 ? -9.696 18.028 -14.533 1.00 51.78 96 MET A O 1
ATOM 800 N N . GLN A 1 97 ? -7.614 18.393 -15.259 1.00 55.50 97 GLN A N 1
ATOM 801 C CA . GLN A 1 97 ? -7.565 19.818 -14.911 1.00 55.50 97 GLN A CA 1
ATOM 802 C C . GLN A 1 97 ? -8.358 20.717 -15.871 1.00 55.50 97 GLN A C 1
ATOM 804 O O . GLN A 1 97 ? -8.948 21.696 -15.426 1.00 55.50 97 GLN A O 1
ATOM 809 N N . ASN A 1 98 ? -8.411 20.412 -17.172 1.00 57.12 98 ASN A N 1
ATOM 810 C CA . ASN A 1 98 ? -9.210 21.169 -18.150 1.00 57.12 98 ASN A CA 1
ATOM 811 C C . ASN A 1 98 ? -10.632 20.637 -18.312 1.00 57.12 98 ASN A C 1
ATOM 813 O O . ASN A 1 98 ? -11.507 21.375 -18.758 1.00 57.12 98 ASN A O 1
ATOM 817 N N . LYS A 1 99 ? -10.910 19.404 -17.878 1.00 48.88 99 LYS A N 1
ATOM 818 C CA . LYS A 1 99 ? -12.274 18.967 -17.560 1.00 48.88 99 LYS A CA 1
ATOM 819 C C . LYS A 1 99 ? -12.763 19.486 -16.212 1.00 48.88 99 LYS A C 1
ATOM 821 O O . LYS A 1 99 ? -13.802 19.030 -15.757 1.00 48.88 99 LYS A O 1
ATOM 826 N N . LYS A 1 100 ? -12.129 20.499 -15.620 1.00 46.62 100 LYS A N 1
ATOM 827 C CA . LYS A 1 100 ? -12.720 21.253 -14.507 1.00 46.62 100 LYS A CA 1
ATOM 828 C C . LYS A 1 100 ? -14.103 21.847 -14.847 1.00 46.62 100 LYS A C 1
ATOM 830 O O . LYS A 1 100 ? -14.874 22.067 -13.931 1.00 46.62 100 LYS A O 1
ATOM 835 N N . ASP A 1 101 ? -14.445 21.971 -16.138 1.00 49.34 101 ASP A N 1
ATOM 836 C CA . ASP A 1 101 ? -15.801 22.297 -16.628 1.00 49.34 101 ASP A CA 1
ATOM 837 C C . ASP A 1 101 ? -16.660 21.066 -17.035 1.00 49.34 101 ASP A C 1
ATOM 839 O O . ASP A 1 101 ? -17.830 21.215 -17.375 1.00 49.34 101 ASP A O 1
ATOM 843 N N . CYS A 1 102 ? -16.113 19.842 -17.062 1.00 49.28 102 CYS A N 1
ATOM 844 C CA . CYS A 1 102 ? -16.902 18.594 -17.154 1.00 49.28 102 CYS A CA 1
ATOM 845 C C . CYS A 1 102 ? -17.143 17.956 -15.781 1.00 49.28 102 CYS A C 1
ATOM 847 O O . CYS A 1 102 ? -18.084 17.180 -15.639 1.00 49.28 102 CYS A O 1
ATOM 849 N N . CYS A 1 103 ? -16.328 18.301 -14.786 1.00 47.12 103 CYS A N 1
ATOM 850 C CA . CYS A 1 103 ? -16.692 18.256 -13.382 1.00 47.12 103 CYS A CA 1
ATOM 851 C C . CYS A 1 103 ? -17.582 19.470 -13.077 1.00 47.12 103 CYS A C 1
ATOM 853 O O . CYS A 1 103 ? -17.239 20.313 -12.255 1.00 47.12 103 CYS A O 1
ATOM 855 N N . ASP A 1 104 ? -18.749 19.532 -13.733 1.00 43.81 104 ASP A N 1
ATOM 856 C CA . ASP A 1 104 ? -19.949 19.987 -13.023 1.00 43.81 104 ASP A CA 1
ATOM 857 C C . ASP A 1 104 ? -19.926 19.293 -11.649 1.00 43.81 104 ASP A C 1
ATOM 859 O O . ASP A 1 104 ? -19.459 18.151 -11.567 1.00 43.81 104 ASP A O 1
ATOM 863 N N . ASP A 1 105 ? -20.427 19.944 -10.601 1.00 49.94 105 ASP A N 1
ATOM 864 C CA . ASP A 1 105 ? -20.451 19.509 -9.189 1.00 49.94 105 ASP A CA 1
ATOM 865 C C . ASP A 1 105 ? -21.084 18.107 -8.915 1.00 49.94 105 ASP A C 1
ATOM 867 O O . ASP A 1 105 ? -21.430 17.777 -7.788 1.00 49.94 105 ASP A O 1
ATOM 871 N N . ASN A 1 106 ? -21.265 17.271 -9.941 1.00 46.91 106 ASN A N 1
ATOM 872 C CA . ASN A 1 106 ? -21.932 15.980 -9.983 1.00 46.91 106 ASN A CA 1
ATOM 873 C C . ASN A 1 106 ? -21.120 14.852 -10.649 1.00 46.91 106 ASN A C 1
ATOM 875 O O . ASN A 1 106 ? -21.714 13.818 -10.972 1.00 46.91 106 ASN A O 1
ATOM 879 N N . VAL A 1 107 ? -19.794 14.960 -10.835 1.00 41.31 107 VAL A N 1
ATOM 880 C CA . VAL A 1 107 ? -18.999 13.715 -10.853 1.00 41.31 107 VAL A CA 1
ATOM 881 C C . VAL A 1 107 ? -19.003 13.214 -9.417 1.00 41.31 107 VAL A C 1
ATOM 883 O O . VAL A 1 107 ? -18.101 13.475 -8.628 1.00 41.31 107 VAL A O 1
ATOM 886 N N . THR A 1 108 ? -20.088 12.525 -9.079 1.00 40.41 108 THR A N 1
ATOM 887 C CA . THR A 1 108 ? -20.082 11.513 -8.044 1.00 40.41 108 THR A CA 1
ATOM 888 C C . THR A 1 108 ? -19.007 10.533 -8.494 1.00 40.41 108 THR A C 1
ATOM 890 O O . THR A 1 108 ? -19.245 9.647 -9.315 1.00 40.41 108 THR A O 1
ATOM 893 N N . TYR A 1 109 ? -17.775 10.730 -8.002 1.00 45.22 109 TYR A N 1
ATOM 894 C CA . TYR A 1 109 ? -16.952 9.588 -7.611 1.00 45.22 109 TYR A CA 1
ATOM 895 C C . TYR A 1 109 ? -17.950 8.617 -7.025 1.00 45.22 109 TYR A C 1
ATOM 897 O O . TYR A 1 109 ? -18.693 9.072 -6.154 1.00 45.22 109 TYR A O 1
ATOM 905 N N . LEU A 1 110 ? -18.101 7.418 -7.611 1.00 40.56 110 LEU A N 1
ATOM 906 C CA . LEU A 1 110 ? -19.025 6.425 -7.069 1.00 40.56 110 LEU A CA 1
ATOM 907 C C . LEU A 1 110 ? -18.752 6.459 -5.575 1.00 40.56 110 LEU A C 1
ATOM 909 O O . LEU A 1 110 ? -17.612 6.140 -5.222 1.00 40.56 110 LEU A O 1
ATOM 913 N N . PRO A 1 111 ? -19.671 7.011 -4.756 1.00 48.91 111 PRO A N 1
ATOM 914 C CA . PRO A 1 111 ? -19.427 7.044 -3.338 1.00 48.91 111 PRO A CA 1
ATOM 915 C C . PRO A 1 111 ? -19.205 5.575 -3.049 1.00 48.91 111 PRO A C 1
ATOM 917 O O . PRO A 1 111 ? -20.053 4.752 -3.407 1.00 48.91 111 PRO A O 1
ATOM 920 N N . THR A 1 112 ? -17.999 5.229 -2.596 1.00 57.47 112 THR A N 1
ATOM 921 C CA . THR A 1 112 ? -17.823 3.965 -1.898 1.00 57.47 112 THR A CA 1
ATOM 922 C C . THR A 1 112 ? -18.979 3.977 -0.927 1.00 57.47 112 THR A C 1
ATOM 924 O O . THR A 1 112 ? -19.068 4.938 -0.159 1.00 57.47 112 THR A O 1
ATOM 927 N N . GLU A 1 113 ? -19.956 3.087 -1.135 1.00 67.25 113 GLU A N 1
ATOM 928 C CA . GLU A 1 113 ? -21.158 3.083 -0.312 1.00 67.25 113 GLU A CA 1
ATOM 929 C C . GLU A 1 113 ? -20.639 3.114 1.118 1.00 67.25 113 GLU A C 1
ATOM 931 O O . GLU A 1 113 ? -19.799 2.282 1.470 1.00 67.25 113 GLU A O 1
ATOM 936 N N . GLU A 1 114 ? -20.966 4.183 1.852 1.00 78.25 114 GLU A N 1
ATOM 937 C CA . GLU A 1 114 ? -20.432 4.358 3.194 1.00 78.25 114 GLU A CA 1
ATOM 938 C C . GLU A 1 114 ? -20.860 3.114 3.961 1.00 78.25 114 GLU A C 1
ATOM 940 O O . GLU A 1 114 ? -22.054 2.837 4.097 1.00 78.25 114 GLU A O 1
ATOM 945 N N . VAL A 1 115 ? -19.880 2.298 4.348 1.00 84.06 115 VAL A N 1
ATOM 946 C CA . VAL A 1 115 ? -20.169 1.121 5.153 1.00 84.06 115 VAL A CA 1
ATOM 947 C C . VAL A 1 115 ? -20.464 1.663 6.535 1.00 84.06 115 VAL A C 1
ATOM 949 O O . VAL A 1 115 ? -19.580 2.200 7.201 1.00 84.06 115 VAL A O 1
ATOM 952 N N . GLU A 1 116 ? -21.728 1.583 6.914 1.00 91.50 116 GLU A N 1
ATOM 953 C CA . GLU A 1 116 ? -22.200 1.872 8.257 1.00 91.50 116 GLU A CA 1
ATOM 954 C C . GLU A 1 116 ? -22.300 0.552 9.030 1.00 91.50 116 GLU A C 1
ATOM 956 O O . GLU A 1 116 ? -22.560 -0.505 8.451 1.00 91.50 116 GLU A O 1
ATOM 961 N N . THR A 1 117 ? -22.103 0.617 10.342 1.00 93.69 117 THR A N 1
ATOM 962 C CA . THR A 1 117 ? -22.359 -0.491 11.265 1.00 93.69 117 THR A CA 1
ATOM 963 C C . THR A 1 117 ? -23.211 0.024 12.417 1.00 93.69 117 THR A C 1
ATOM 965 O O . THR A 1 117 ? -23.041 1.160 12.862 1.00 93.69 117 THR A O 1
ATOM 968 N N . ASP A 1 118 ? -24.120 -0.819 12.903 1.00 95.75 118 ASP A N 1
ATOM 969 C CA . ASP A 1 118 ? -24.910 -0.553 14.110 1.00 95.75 118 ASP A CA 1
ATOM 970 C C . ASP A 1 118 ? -24.209 -1.088 15.381 1.00 95.75 118 ASP A C 1
ATOM 972 O O . ASP A 1 118 ? -24.772 -1.027 16.477 1.00 95.75 118 ASP A O 1
ATOM 976 N N . ILE A 1 119 ? -23.004 -1.662 15.251 1.00 95.75 119 ILE A N 1
ATOM 977 C CA . ILE A 1 119 ? -22.252 -2.244 16.365 1.00 95.75 119 ILE A CA 1
ATOM 978 C C . ILE A 1 119 ? -21.575 -1.122 17.160 1.00 95.75 119 ILE A C 1
ATOM 980 O O . ILE A 1 119 ? -20.599 -0.524 16.718 1.00 95.75 119 ILE A O 1
ATOM 984 N N . GLU A 1 120 ? -22.060 -0.875 18.376 1.00 94.94 120 GLU A N 1
ATOM 985 C CA . GLU A 1 120 ? -21.385 -0.036 19.369 1.00 94.94 120 GLU A CA 1
ATOM 986 C C . GLU A 1 120 ? -20.609 -0.942 20.357 1.00 94.94 120 GLU A C 1
ATOM 988 O O . GLU A 1 120 ? -21.239 -1.718 21.088 1.00 94.94 120 GLU A O 1
ATOM 993 N N . PRO A 1 121 ? -19.261 -0.873 20.421 1.00 92.69 121 PRO A N 1
ATOM 994 C CA . PRO A 1 121 ? -18.450 -1.733 21.283 1.00 92.69 121 PRO A CA 1
ATOM 995 C C . PRO A 1 121 ? -18.925 -1.745 22.741 1.00 92.69 121 PRO A C 1
ATOM 997 O O . PRO A 1 121 ? -18.975 -0.710 23.408 1.00 92.69 121 PRO A O 1
ATOM 1000 N N . ASN A 1 122 ? -19.205 -2.938 23.274 1.00 92.88 122 ASN A N 1
ATOM 1001 C CA . ASN A 1 122 ? -19.641 -3.163 24.660 1.00 92.88 122 ASN A CA 1
ATOM 1002 C C . ASN A 1 122 ? -21.008 -2.544 25.027 1.00 92.88 122 ASN A C 1
ATOM 1004 O O . ASN A 1 122 ? -21.320 -2.382 26.215 1.00 92.88 122 ASN A O 1
ATOM 1008 N N . VAL A 1 123 ? -21.846 -2.217 24.039 1.00 93.69 123 VAL A N 1
ATOM 1009 C CA . VAL A 1 123 ? -23.209 -1.713 24.249 1.00 93.69 123 VAL A CA 1
ATOM 1010 C C . VAL A 1 123 ? -24.222 -2.719 23.706 1.00 93.69 123 VAL A C 1
ATOM 1012 O O . VAL A 1 123 ? -24.291 -2.984 22.515 1.00 93.69 123 VAL A O 1
ATOM 1015 N N . GLY A 1 124 ? -25.073 -3.252 24.586 1.00 95.44 124 GLY A N 1
ATOM 1016 C CA . GLY A 1 124 ? -26.107 -4.216 24.198 1.00 95.44 124 GLY A CA 1
ATOM 1017 C C . GLY A 1 124 ? -25.602 -5.658 24.128 1.00 95.44 124 GLY A C 1
ATOM 1018 O O . GLY A 1 124 ? -24.684 -6.037 24.860 1.00 95.44 124 GLY A O 1
ATOM 1019 N N . ASP A 1 125 ? -26.267 -6.467 23.304 1.00 97.62 125 ASP A N 1
ATOM 1020 C CA . ASP A 1 125 ? -25.851 -7.844 23.036 1.00 97.62 125 ASP A CA 1
ATOM 1021 C C . ASP A 1 125 ? -24.717 -7.833 21.989 1.00 97.62 125 ASP A C 1
ATOM 1023 O O . ASP A 1 125 ? -24.776 -7.025 21.060 1.00 97.62 125 ASP A O 1
ATOM 1027 N N . PRO A 1 126 ? -23.688 -8.686 22.135 1.00 95.94 126 PRO A N 1
ATOM 1028 C CA . PRO A 1 126 ? -22.609 -8.798 21.158 1.00 95.94 126 PRO A CA 1
ATOM 1029 C C . PRO A 1 126 ? -23.144 -9.313 19.814 1.00 95.94 126 PRO A C 1
ATOM 1031 O O . PRO A 1 126 ? -24.174 -9.998 19.791 1.00 95.94 126 PRO A O 1
ATOM 1034 N N . PRO A 1 127 ? -22.462 -9.014 18.696 1.00 96.62 127 PRO A N 1
ATOM 1035 C CA . PRO A 1 127 ? -22.831 -9.580 17.405 1.00 96.62 127 PRO A CA 1
ATOM 1036 C C . PRO A 1 127 ? -22.691 -11.108 17.434 1.00 96.62 127 PRO A C 1
ATOM 1038 O O . PRO A 1 127 ? -21.787 -11.642 18.069 1.00 96.62 127 PRO A O 1
ATOM 1041 N N . ASP A 1 128 ? -23.570 -11.813 16.716 1.00 97.62 128 ASP A N 1
ATOM 1042 C CA . ASP A 1 128 ? -23.537 -13.283 16.640 1.00 97.62 128 ASP A CA 1
ATOM 1043 C C . ASP A 1 128 ? -22.258 -13.800 15.944 1.00 97.62 128 ASP A C 1
ATOM 1045 O O . ASP A 1 128 ? -21.848 -14.947 16.142 1.00 97.62 128 ASP A O 1
ATOM 1049 N N . THR A 1 129 ? -21.638 -12.969 15.098 1.00 96.69 129 THR A N 1
ATOM 1050 C CA . THR A 1 129 ? -20.459 -13.317 14.298 1.00 96.69 129 THR A CA 1
ATOM 1051 C C . THR A 1 129 ? -19.499 -12.142 14.124 1.00 96.69 129 THR A C 1
ATOM 1053 O O . THR A 1 129 ? -19.937 -11.000 14.018 1.00 96.69 129 THR A O 1
ATOM 1056 N N . TYR A 1 130 ? -18.207 -12.441 13.985 1.00 95.00 130 TYR A N 1
ATOM 1057 C CA . TYR A 1 130 ? -17.170 -11.552 13.458 1.00 95.00 130 TYR A CA 1
ATOM 1058 C C . TYR A 1 130 ? -16.711 -12.102 12.103 1.00 95.00 130 TYR A C 1
ATOM 1060 O O . TYR A 1 130 ? -16.041 -13.141 12.029 1.00 95.00 130 TYR A O 1
ATOM 1068 N N . GLY A 1 131 ? -17.151 -11.470 11.015 1.00 92.00 131 GLY A N 1
ATOM 1069 C CA . GLY A 1 131 ? -17.039 -12.029 9.672 1.00 92.00 131 GLY A CA 1
ATOM 1070 C C . GLY A 1 131 ? -17.788 -13.362 9.541 1.00 92.00 131 GLY A C 1
ATOM 1071 O O . GLY A 1 131 ? -19.015 -13.402 9.570 1.00 92.00 131 GLY A O 1
ATOM 1072 N N . GLU A 1 132 ? -17.054 -14.468 9.397 1.00 93.25 132 GLU A N 1
ATOM 1073 C CA . GLU A 1 132 ? -17.619 -15.829 9.348 1.00 93.25 132 GLU A CA 1
ATOM 1074 C C . GLU A 1 132 ? -17.483 -16.619 10.663 1.00 93.25 132 GLU A C 1
ATOM 1076 O O . GLU A 1 132 ? -17.926 -17.767 10.746 1.00 93.25 132 GLU A O 1
ATOM 1081 N N . THR A 1 133 ? -16.867 -16.026 11.687 1.00 95.75 133 THR A N 1
ATOM 1082 C CA . THR A 1 133 ? -16.574 -16.700 12.960 1.00 95.75 133 THR A CA 1
ATOM 1083 C C . THR A 1 133 ? -17.667 -16.398 13.976 1.00 95.75 133 THR A C 1
ATOM 1085 O O . THR A 1 133 ? -17.982 -15.234 14.195 1.00 95.75 133 THR A O 1
ATOM 1088 N N . GLU A 1 134 ? -18.261 -17.427 14.588 1.00 97.31 134 GLU A N 1
ATOM 1089 C CA . GLU A 1 134 ? -19.239 -17.253 15.675 1.00 97.31 134 GLU A CA 1
ATOM 1090 C C . GLU A 1 134 ? -18.575 -16.593 16.889 1.00 97.31 134 GLU A C 1
ATOM 1092 O O . GLU A 1 134 ? -17.467 -16.967 17.266 1.00 97.31 134 GLU A O 1
ATOM 1097 N N . VAL A 1 135 ? -19.271 -15.636 17.498 1.00 96.88 135 VAL A N 1
ATOM 1098 C CA . VAL A 1 135 ? -18.810 -14.881 18.668 1.00 96.88 135 VAL A CA 1
ATOM 1099 C C . VAL A 1 135 ? -19.710 -15.222 19.851 1.00 96.88 135 VAL A C 1
ATOM 1101 O O . VAL A 1 135 ? -20.933 -15.114 19.767 1.00 96.88 135 VAL A O 1
ATOM 1104 N N . ALA A 1 136 ? -19.121 -15.657 20.964 1.00 97.06 136 ALA A N 1
ATOM 1105 C CA . ALA A 1 136 ? -19.871 -16.030 22.159 1.00 97.06 136 ALA A CA 1
ATOM 1106 C C . ALA A 1 136 ? -20.237 -14.823 23.031 1.00 97.06 136 ALA A C 1
ATOM 1108 O O . ALA A 1 136 ? -21.320 -14.798 23.625 1.00 97.06 136 ALA A O 1
ATOM 1109 N N . ASP A 1 137 ? -19.327 -13.855 23.148 1.00 96.31 137 ASP A N 1
ATOM 1110 C CA . ASP A 1 137 ? -19.493 -12.669 23.979 1.00 96.31 137 ASP A CA 1
ATOM 1111 C C . ASP A 1 137 ? -18.645 -11.471 23.504 1.00 96.31 137 ASP A C 1
ATOM 1113 O O . ASP A 1 137 ? -17.893 -11.546 22.532 1.00 96.31 137 ASP A O 1
ATOM 1117 N N . TRP A 1 138 ? -18.796 -10.334 24.191 1.00 94.62 138 TRP A N 1
ATOM 1118 C CA . TRP A 1 138 ? -18.019 -9.125 23.911 1.00 94.62 138 TRP A CA 1
ATOM 1119 C C . TRP A 1 138 ? -16.516 -9.311 24.131 1.00 94.62 138 TRP A C 1
ATOM 1121 O O . TRP A 1 138 ? -15.741 -8.654 23.443 1.00 94.62 138 TRP A O 1
ATOM 1131 N N . ASP A 1 139 ? -16.092 -10.174 25.059 1.00 93.81 139 ASP A N 1
ATOM 1132 C CA . ASP A 1 139 ? -14.666 -10.385 25.316 1.00 93.81 139 ASP A CA 1
ATOM 1133 C C . ASP A 1 139 ? -14.019 -11.069 24.099 1.00 93.81 139 ASP A C 1
ATOM 1135 O O . ASP A 1 139 ? -12.996 -10.595 23.609 1.00 93.81 139 ASP A O 1
ATOM 1139 N N . GLU A 1 140 ? -14.663 -12.100 23.540 1.00 94.44 140 GLU A N 1
ATOM 1140 C CA . GLU A 1 140 ? -14.204 -12.771 22.313 1.00 94.44 140 GLU A CA 1
ATOM 1141 C C . GLU A 1 140 ? -14.218 -11.835 21.091 1.00 94.44 140 GLU A C 1
ATOM 1143 O O . GLU A 1 140 ? -13.241 -11.780 20.341 1.00 94.44 140 GLU A O 1
ATOM 1148 N N . TRP A 1 141 ? -15.272 -11.030 20.914 1.00 95.38 141 TRP A N 1
ATOM 1149 C CA . TRP A 1 141 ? -15.316 -10.027 19.839 1.00 95.38 141 TRP A CA 1
ATOM 1150 C C . TRP A 1 141 ? -14.192 -8.989 19.962 1.00 95.38 141 TRP A C 1
ATOM 1152 O O . TRP A 1 141 ? -13.531 -8.662 18.975 1.00 95.38 141 TRP A O 1
ATOM 1162 N N . ASN A 1 142 ? -13.937 -8.499 21.181 1.00 94.38 142 ASN A N 1
ATOM 1163 C CA . ASN A 1 142 ? -12.880 -7.529 21.458 1.00 94.38 142 ASN A CA 1
ATOM 1164 C C . ASN A 1 142 ? -11.485 -8.099 21.146 1.00 94.38 142 ASN A C 1
ATOM 1166 O O . ASN A 1 142 ? -10.614 -7.354 20.695 1.00 94.38 142 ASN A O 1
ATOM 1170 N N . GLU A 1 143 ? -11.252 -9.401 21.352 1.00 93.44 143 GLU A N 1
ATOM 1171 C CA . GLU A 1 143 ? -9.989 -10.050 20.972 1.00 93.44 143 GLU A CA 1
ATOM 1172 C C . GLU A 1 143 ? -9.770 -10.031 19.449 1.00 93.44 143 GLU A C 1
ATOM 1174 O O . GLU A 1 143 ? -8.666 -9.704 18.996 1.00 93.44 143 GLU A O 1
ATOM 1179 N N . TYR A 1 144 ? -10.812 -10.313 18.657 1.00 94.50 144 TYR A N 1
ATOM 1180 C CA . TYR A 1 144 ? -10.742 -10.261 17.190 1.00 94.50 144 TYR A CA 1
ATOM 1181 C C . TYR A 1 144 ? -10.586 -8.837 16.655 1.00 94.50 144 TYR A C 1
ATOM 1183 O O . TYR A 1 144 ? -9.734 -8.583 15.790 1.00 94.50 144 TYR A O 1
ATOM 1191 N N . LEU A 1 145 ? -11.370 -7.894 17.189 1.00 94.38 145 LEU A N 1
ATOM 1192 C CA . LEU A 1 145 ? -11.274 -6.493 16.796 1.00 94.38 145 LEU A CA 1
ATOM 1193 C C . LEU A 1 145 ? -9.883 -5.946 17.111 1.00 94.38 145 LEU A C 1
ATOM 1195 O O . LEU A 1 145 ? -9.272 -5.295 16.268 1.00 94.38 145 LEU A O 1
ATOM 1199 N N . CYS A 1 146 ? -9.343 -6.244 18.291 1.00 94.31 146 CYS A N 1
ATOM 1200 C CA . CYS A 1 146 ? -8.032 -5.746 18.670 1.00 94.31 146 CYS A CA 1
ATOM 1201 C C . CYS A 1 146 ? -6.907 -6.323 17.798 1.00 94.31 146 CYS A C 1
ATOM 1203 O O . CYS A 1 146 ? -6.027 -5.576 17.358 1.00 94.31 146 CYS A O 1
ATOM 1205 N N . TYR A 1 147 ? -6.940 -7.625 17.483 1.00 92.88 147 TYR A N 1
ATOM 1206 C CA . TYR A 1 147 ? -6.000 -8.209 16.521 1.00 92.88 147 TYR A CA 1
ATOM 1207 C C . TYR A 1 147 ? -6.053 -7.464 15.179 1.00 92.88 147 TYR A C 1
ATOM 1209 O O . TYR A 1 147 ? -5.020 -7.065 14.634 1.00 92.88 147 TYR A O 1
ATOM 1217 N N . THR A 1 148 ? -7.264 -7.218 14.683 1.00 92.38 148 THR A N 1
ATOM 1218 C CA . THR A 1 148 ? -7.506 -6.516 13.420 1.00 92.38 148 THR A CA 1
ATOM 1219 C C . THR A 1 148 ? -7.030 -5.063 13.473 1.00 92.38 148 THR A C 1
ATOM 1221 O O . THR A 1 148 ? -6.383 -4.597 12.538 1.00 92.38 148 THR A O 1
ATOM 1224 N N . ALA A 1 149 ? -7.263 -4.360 14.581 1.00 92.62 149 ALA A N 1
ATOM 1225 C CA . ALA A 1 149 ? -6.794 -2.995 14.794 1.00 92.62 149 ALA A CA 1
ATOM 1226 C C . ALA A 1 149 ? -5.258 -2.915 14.766 1.00 92.62 149 ALA A C 1
ATOM 1228 O O . ALA A 1 149 ? -4.693 -2.011 14.153 1.00 92.62 149 ALA A O 1
ATOM 1229 N N . HIS A 1 150 ? -4.559 -3.891 15.358 1.00 92.50 150 HIS A N 1
ATOM 1230 C CA . HIS A 1 150 ? -3.101 -3.977 15.251 1.00 92.50 150 HIS A CA 1
ATOM 1231 C C . HIS A 1 150 ? -2.632 -4.210 13.812 1.00 92.50 150 HIS A C 1
ATOM 1233 O O . HIS A 1 150 ? -1.708 -3.526 13.374 1.00 92.50 150 HIS A O 1
ATOM 1239 N N . GLN A 1 151 ? -3.279 -5.120 13.075 1.00 89.62 151 GLN A N 1
ATOM 1240 C CA . GLN A 1 151 ? -2.989 -5.353 11.654 1.00 89.62 151 GLN A CA 1
ATOM 1241 C C . GLN A 1 151 ? -3.234 -4.097 10.812 1.00 89.62 151 GLN A C 1
ATOM 1243 O O . GLN A 1 151 ? -2.473 -3.807 9.892 1.00 89.62 151 GLN A O 1
ATOM 1248 N N . TYR A 1 152 ? -4.266 -3.319 11.142 1.00 88.94 152 TYR A N 1
ATOM 1249 C CA . TYR A 1 152 ? -4.542 -2.046 10.490 1.00 88.94 152 TYR A CA 1
ATOM 1250 C C . TYR A 1 152 ? -3.417 -1.027 10.729 1.00 88.94 152 TYR A C 1
ATOM 1252 O O . TYR A 1 152 ? -2.978 -0.378 9.782 1.00 88.94 152 TYR A O 1
ATOM 1260 N N . VAL A 1 153 ? -2.882 -0.930 11.951 1.00 90.12 153 VAL A N 1
ATOM 1261 C CA . VAL A 1 153 ? -1.715 -0.072 12.232 1.00 90.12 153 VAL A CA 1
ATOM 1262 C C . VAL A 1 153 ? -0.459 -0.560 11.502 1.00 90.12 153 VAL A C 1
ATOM 1264 O O . VAL A 1 153 ? 0.204 0.254 10.864 1.00 90.12 153 VAL A O 1
ATOM 1267 N N . ASP A 1 154 ? -0.161 -1.868 11.530 1.00 88.69 154 ASP A N 1
ATOM 1268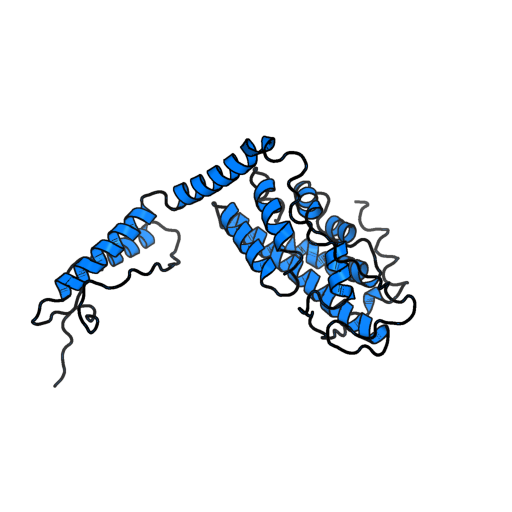 C CA . ASP A 1 154 ? 0.972 -2.464 10.787 1.00 88.69 154 ASP A CA 1
ATOM 1269 C C . ASP A 1 154 ? 0.889 -2.107 9.300 1.00 88.69 154 ASP A C 1
ATOM 1271 O O . ASP A 1 154 ? 1.876 -1.777 8.637 1.00 88.69 154 ASP A O 1
ATOM 1275 N N . TYR A 1 155 ? -0.330 -2.170 8.775 1.00 83.75 155 TYR A N 1
ATOM 1276 C CA . TYR A 1 155 ? -0.627 -1.836 7.403 1.00 83.75 155 TYR A CA 1
ATOM 1277 C C . TYR A 1 155 ? -0.412 -0.348 7.113 1.00 83.75 155 TYR A C 1
ATOM 1279 O O . TYR A 1 155 ? 0.287 -0.029 6.152 1.00 83.75 155 TYR A O 1
ATOM 1287 N N . LEU A 1 156 ? -0.937 0.561 7.941 1.00 83.50 156 LEU A N 1
ATOM 1288 C CA . LEU A 1 156 ? -0.701 2.001 7.797 1.00 83.50 156 LEU A CA 1
ATOM 1289 C C . LEU A 1 156 ? 0.798 2.338 7.827 1.00 83.50 156 LEU A C 1
ATOM 1291 O O . LEU A 1 156 ? 1.276 3.059 6.949 1.00 83.50 156 LEU A O 1
ATOM 1295 N N . ALA A 1 157 ? 1.547 1.769 8.774 1.00 85.94 157 ALA A N 1
ATOM 1296 C CA . ALA A 1 157 ? 2.990 1.960 8.892 1.00 85.94 157 ALA A CA 1
ATOM 1297 C C . ALA A 1 157 ? 3.726 1.479 7.627 1.00 85.94 157 ALA A C 1
ATOM 1299 O O . ALA A 1 157 ? 4.495 2.230 7.022 1.00 85.94 157 ALA A O 1
ATOM 1300 N N . SER A 1 158 ? 3.411 0.269 7.148 1.00 81.75 158 SER A N 1
ATOM 1301 C CA . SER A 1 158 ? 4.005 -0.290 5.927 1.00 81.75 158 SER A CA 1
ATOM 1302 C C . SER A 1 158 ? 3.698 0.543 4.683 1.00 81.75 158 SER A C 1
ATOM 1304 O O . SER A 1 158 ? 4.541 0.699 3.798 1.00 81.75 158 SER A O 1
ATOM 1306 N N . VAL A 1 159 ? 2.487 1.082 4.580 1.00 76.69 159 VAL A N 1
ATOM 1307 C CA . VAL A 1 159 ? 2.089 1.956 3.472 1.00 76.69 159 VAL A CA 1
ATOM 1308 C C . VAL A 1 159 ? 2.885 3.248 3.508 1.00 76.69 159 VAL A C 1
ATOM 1310 O O . VAL A 1 159 ? 3.363 3.693 2.463 1.00 76.69 159 VAL A O 1
ATOM 1313 N N . SER A 1 160 ? 3.066 3.812 4.699 1.00 79.44 160 SER A N 1
ATOM 1314 C CA . SER A 1 160 ? 3.854 5.020 4.896 1.00 79.44 160 SER A CA 1
ATOM 1315 C C . SER A 1 160 ? 5.317 4.822 4.497 1.00 79.44 160 SER A C 1
ATOM 1317 O O . SER A 1 160 ? 5.844 5.619 3.718 1.00 79.44 160 SER A O 1
ATOM 1319 N N . ASP A 1 161 ? 5.947 3.717 4.913 1.00 83.31 161 ASP A N 1
ATOM 1320 C CA . ASP A 1 161 ? 7.316 3.373 4.499 1.00 83.31 161 ASP A CA 1
ATOM 1321 C C . ASP A 1 161 ? 7.411 3.155 2.983 1.00 83.31 161 ASP A C 1
ATOM 1323 O O . ASP A 1 161 ? 8.269 3.723 2.307 1.00 83.31 161 ASP A O 1
ATOM 1327 N N . ASN A 1 162 ? 6.472 2.409 2.394 1.00 74.75 162 ASN A N 1
ATOM 1328 C CA . ASN A 1 162 ? 6.458 2.191 0.948 1.00 74.75 162 ASN A CA 1
ATOM 1329 C C . ASN A 1 162 ? 6.306 3.506 0.170 1.00 74.75 162 ASN A C 1
ATOM 1331 O O . ASN A 1 162 ? 6.978 3.687 -0.848 1.00 74.75 162 ASN A O 1
ATOM 1335 N N . LEU A 1 163 ? 5.464 4.435 0.635 1.00 72.81 163 LEU A N 1
ATOM 1336 C CA . LEU A 1 163 ? 5.328 5.773 0.054 1.00 72.81 163 LEU A CA 1
ATOM 1337 C C . LEU A 1 163 ? 6.611 6.593 0.226 1.00 72.81 163 LEU A C 1
ATOM 1339 O O . LEU A 1 163 ? 7.055 7.251 -0.720 1.00 72.81 163 LEU A O 1
ATOM 1343 N N . TYR A 1 164 ? 7.256 6.523 1.386 1.00 77.88 164 TYR A N 1
ATOM 1344 C CA . TYR A 1 164 ? 8.538 7.175 1.626 1.00 77.88 164 TYR A CA 1
ATOM 1345 C C . TYR A 1 164 ? 9.641 6.639 0.697 1.00 77.88 164 TYR A C 1
ATOM 1347 O O . TYR A 1 164 ? 10.295 7.400 -0.025 1.00 77.88 164 TYR A O 1
ATOM 1355 N N . VAL A 1 165 ? 9.814 5.317 0.623 1.00 77.38 165 VAL A N 1
ATOM 1356 C CA . VAL A 1 165 ? 10.780 4.669 -0.272 1.00 77.38 165 VAL A CA 1
ATOM 1357 C C . VAL A 1 165 ? 10.466 5.004 -1.725 1.00 77.38 165 VAL A C 1
ATOM 1359 O O . VAL A 1 165 ? 11.375 5.363 -2.479 1.00 77.38 165 VAL A O 1
ATOM 1362 N N . ALA A 1 166 ? 9.197 4.940 -2.128 1.00 69.06 166 ALA A N 1
ATOM 1363 C CA . ALA A 1 166 ? 8.747 5.289 -3.468 1.00 69.06 166 ALA A CA 1
ATOM 1364 C C . ALA A 1 166 ? 9.121 6.724 -3.839 1.00 69.06 166 ALA A C 1
ATOM 1366 O O . ALA A 1 166 ? 9.738 6.956 -4.882 1.00 69.06 166 ALA A O 1
ATOM 1367 N N . THR A 1 167 ? 8.789 7.684 -2.978 1.00 69.38 167 THR A N 1
ATOM 1368 C CA . THR A 1 167 ? 9.055 9.106 -3.219 1.00 69.38 167 THR A CA 1
ATOM 1369 C C . THR A 1 167 ? 10.557 9.386 -3.257 1.00 69.38 167 THR A C 1
ATOM 1371 O O . THR A 1 167 ? 11.024 10.101 -4.141 1.00 69.38 167 THR A O 1
ATOM 1374 N N . ARG A 1 168 ? 11.354 8.752 -2.390 1.00 73.69 168 ARG A N 1
ATOM 1375 C CA . ARG A 1 168 ? 12.812 8.931 -2.350 1.00 73.69 168 ARG A CA 1
ATOM 1376 C C . ARG A 1 168 ? 13.556 8.269 -3.513 1.00 73.69 168 ARG A C 1
ATOM 1378 O O . ARG A 1 168 ? 14.573 8.796 -3.965 1.00 73.69 168 ARG A O 1
ATOM 1385 N N . THR A 1 169 ? 13.110 7.096 -3.963 1.00 68.50 169 THR A N 1
ATOM 1386 C CA . THR A 1 169 ? 13.809 6.311 -4.999 1.00 68.50 169 THR A CA 1
ATOM 1387 C C . THR A 1 169 ? 13.404 6.683 -6.419 1.00 68.50 169 THR A C 1
ATOM 1389 O O . THR A 1 169 ? 14.197 6.481 -7.340 1.00 68.50 169 THR A O 1
ATOM 1392 N N . SER A 1 170 ? 12.212 7.246 -6.618 1.00 54.47 170 SER A N 1
ATOM 1393 C CA . SER A 1 170 ? 11.717 7.590 -7.946 1.00 54.47 170 SER A CA 1
ATOM 1394 C C . SER A 1 170 ? 11.727 9.104 -8.184 1.00 54.47 170 SER A C 1
ATOM 1396 O O . SER A 1 170 ? 11.020 9.874 -7.549 1.00 54.47 170 SER A O 1
ATOM 1398 N N . SER A 1 171 ? 12.471 9.547 -9.200 1.00 52.53 171 SER A N 1
ATOM 1399 C CA . SER A 1 171 ? 12.253 10.853 -9.847 1.00 52.53 171 SER A CA 1
ATOM 1400 C C . SER A 1 171 ? 10.935 10.903 -10.647 1.00 52.53 171 SER A C 1
ATOM 1402 O O . SER A 1 171 ? 10.608 11.928 -11.237 1.00 52.53 171 SER A O 1
ATOM 1404 N N . ILE A 1 172 ? 10.179 9.797 -10.663 1.00 51.38 172 ILE A N 1
ATOM 1405 C CA . ILE A 1 172 ? 8.922 9.573 -11.387 1.00 51.38 172 ILE A CA 1
ATOM 1406 C C . ILE A 1 172 ? 7.848 9.234 -10.337 1.00 51.38 172 ILE A C 1
ATOM 1408 O O . ILE A 1 172 ? 7.378 8.102 -10.231 1.00 51.38 172 ILE A O 1
ATOM 1412 N N . GLY A 1 173 ? 7.509 10.219 -9.502 1.00 53.81 173 GLY A N 1
ATOM 1413 C CA . GLY A 1 173 ? 6.719 10.019 -8.280 1.00 53.81 173 GLY A CA 1
ATOM 1414 C C . GLY A 1 173 ? 5.283 9.518 -8.483 1.00 53.81 173 GLY A C 1
ATOM 1415 O O . GLY A 1 173 ? 4.690 8.998 -7.551 1.00 53.81 173 GLY A O 1
ATOM 1416 N N . LEU A 1 174 ? 4.706 9.613 -9.684 1.00 55.12 174 LEU A N 1
ATOM 1417 C CA . LEU A 1 174 ? 3.278 9.322 -9.884 1.00 55.12 174 LEU A CA 1
ATOM 1418 C C . LEU A 1 174 ? 2.973 7.834 -10.117 1.00 55.12 174 LEU A C 1
ATOM 1420 O O . LEU A 1 174 ? 1.968 7.327 -9.624 1.00 55.12 174 LEU A O 1
ATOM 1424 N N . GLY A 1 175 ? 3.848 7.112 -10.826 1.00 52.44 175 GLY A N 1
ATOM 1425 C CA . GLY A 1 175 ? 3.621 5.696 -11.142 1.00 52.44 175 GLY A CA 1
ATOM 1426 C C . GLY A 1 175 ? 3.744 4.783 -9.921 1.00 52.44 175 GLY A C 1
ATOM 1427 O O . GLY A 1 175 ? 2.999 3.814 -9.791 1.00 52.44 175 GLY A O 1
ATOM 1428 N N . VAL A 1 176 ? 4.654 5.114 -9.001 1.00 55.50 176 VAL A N 1
ATOM 1429 C CA . VAL A 1 176 ? 4.888 4.304 -7.799 1.00 55.50 176 VAL A CA 1
ATOM 1430 C C . VAL A 1 176 ? 3.810 4.544 -6.744 1.00 55.50 176 VAL A C 1
ATOM 1432 O O . VAL A 1 176 ? 3.385 3.589 -6.108 1.00 55.50 176 VAL A O 1
ATOM 1435 N N . ILE A 1 177 ? 3.291 5.771 -6.619 1.00 58.69 177 ILE A N 1
ATOM 1436 C CA . ILE A 1 177 ? 2.154 6.063 -5.732 1.00 58.69 177 ILE A CA 1
ATOM 1437 C C . ILE A 1 177 ? 0.912 5.293 -6.201 1.00 58.69 177 ILE A C 1
ATOM 1439 O O . ILE A 1 177 ? 0.282 4.613 -5.399 1.00 58.69 177 ILE A O 1
ATOM 1443 N N . ALA A 1 178 ? 0.612 5.293 -7.505 1.00 55.91 178 ALA A N 1
ATOM 1444 C CA . ALA A 1 178 ? -0.489 4.499 -8.056 1.00 55.91 178 ALA A CA 1
ATOM 1445 C C . ALA A 1 178 ? -0.286 2.983 -7.862 1.00 55.91 178 ALA A C 1
ATOM 1447 O O . ALA A 1 178 ? -1.244 2.267 -7.573 1.00 55.91 178 ALA A O 1
ATOM 1448 N N . ALA A 1 179 ? 0.950 2.484 -7.982 1.00 55.16 179 ALA A N 1
ATOM 1449 C CA . ALA A 1 179 ? 1.274 1.085 -7.703 1.00 55.16 179 ALA A CA 1
ATOM 1450 C C . ALA A 1 179 ? 1.141 0.743 -6.210 1.00 55.16 179 ALA A C 1
ATOM 1452 O O . ALA A 1 179 ? 0.601 -0.309 -5.890 1.00 55.16 179 ALA A O 1
ATOM 1453 N N . GLY A 1 180 ? 1.558 1.637 -5.308 1.00 56.28 180 GLY A N 1
ATOM 1454 C CA . GLY A 1 180 ? 1.356 1.507 -3.864 1.00 56.28 180 GLY A CA 1
ATOM 1455 C C . GLY A 1 180 ? -0.127 1.492 -3.504 1.00 56.28 180 GLY A C 1
ATOM 1456 O O . GLY A 1 180 ? -0.570 0.619 -2.773 1.00 56.28 180 GLY A O 1
ATOM 1457 N N . LEU A 1 181 ? -0.921 2.366 -4.122 1.00 59.69 181 LEU A N 1
ATOM 1458 C CA . LEU A 1 181 ? -2.380 2.417 -3.974 1.00 59.69 181 LEU A CA 1
ATOM 1459 C C . LEU A 1 181 ? -3.102 1.219 -4.611 1.00 59.69 181 LEU A C 1
ATOM 1461 O O . LEU A 1 181 ? -4.144 0.787 -4.132 1.00 59.69 181 LEU A O 1
ATOM 1465 N N . SER A 1 182 ? -2.529 0.620 -5.651 1.00 52.97 182 SER A N 1
ATOM 1466 C CA . SER A 1 182 ? -3.027 -0.647 -6.199 1.00 52.97 182 SER A CA 1
ATOM 1467 C C . SER A 1 182 ? -2.649 -1.836 -5.310 1.00 52.97 182 SER A C 1
ATOM 1469 O O . SER A 1 182 ? -3.410 -2.793 -5.209 1.00 52.97 182 SER A O 1
ATOM 1471 N N . LEU A 1 183 ? -1.490 -1.776 -4.645 1.00 52.56 183 LEU A N 1
ATOM 1472 C CA . LEU A 1 183 ? -1.070 -2.757 -3.645 1.00 52.56 183 LEU A CA 1
ATOM 1473 C C . LEU A 1 183 ? -1.942 -2.663 -2.382 1.00 52.56 183 LEU A C 1
ATOM 1475 O O . LEU A 1 183 ? -2.298 -3.696 -1.822 1.00 52.56 183 LEU A O 1
ATOM 1479 N N . LEU A 1 184 ? -2.344 -1.443 -1.998 1.00 55.75 184 LEU A N 1
ATOM 1480 C CA . LEU A 1 184 ? -3.324 -1.173 -0.940 1.00 55.75 184 LEU A CA 1
ATOM 1481 C C . LEU A 1 184 ? -4.652 -1.903 -1.216 1.00 55.75 184 LEU A C 1
ATOM 1483 O O . LEU A 1 184 ? -5.262 -2.485 -0.326 1.00 55.75 184 LEU A O 1
ATOM 1487 N N . ALA A 1 185 ? -5.083 -1.933 -2.478 1.00 52.41 185 ALA A N 1
ATOM 1488 C CA . ALA A 1 185 ? -6.284 -2.660 -2.876 1.00 52.41 185 ALA A CA 1
ATOM 1489 C C . ALA A 1 185 ? -6.094 -4.186 -2.900 1.00 52.41 185 ALA A C 1
ATOM 1491 O O . ALA A 1 185 ? -7.068 -4.904 -3.048 1.00 52.41 185 ALA A O 1
ATOM 1492 N N . ALA A 1 186 ? -4.875 -4.717 -2.783 1.00 46.19 186 ALA A N 1
ATOM 1493 C CA . ALA A 1 186 ? -4.614 -6.155 -2.881 1.00 46.19 186 ALA A CA 1
ATOM 1494 C C . ALA A 1 186 ? -4.422 -6.851 -1.520 1.00 46.19 186 ALA A C 1
ATOM 1496 O O . ALA A 1 186 ? -4.444 -8.079 -1.467 1.00 46.19 186 ALA A O 1
ATOM 1497 N N . SER A 1 187 ? -4.231 -6.107 -0.425 1.00 52.47 187 SER A N 1
ATOM 1498 C CA . SER A 1 187 ? -3.896 -6.656 0.902 1.00 52.47 187 SER A CA 1
ATOM 1499 C C . SER A 1 187 ? -5.093 -7.184 1.713 1.00 52.47 187 SER A C 1
ATOM 1501 O O . SER A 1 187 ? -4.928 -7.528 2.879 1.00 52.47 187 SER A O 1
ATOM 1503 N N . GLY A 1 188 ? -6.289 -7.292 1.127 1.00 43.47 188 GLY A N 1
ATOM 1504 C CA . GLY A 1 188 ? -7.468 -7.938 1.732 1.00 43.47 188 GLY A CA 1
ATOM 1505 C C . GLY A 1 188 ? -8.174 -7.126 2.826 1.00 43.47 188 GLY A C 1
ATOM 1506 O O . GLY A 1 188 ? -9.393 -7.118 2.872 1.00 43.47 188 GLY A O 1
ATOM 1507 N N . ILE A 1 189 ? -7.439 -6.365 3.640 1.00 53.25 189 ILE A N 1
ATOM 1508 C CA . ILE A 1 189 ? -8.010 -5.437 4.638 1.00 53.25 189 ILE A CA 1
ATOM 1509 C C . ILE A 1 189 ? -8.460 -4.118 3.966 1.00 53.25 189 ILE A C 1
ATOM 1511 O O . ILE A 1 189 ? -9.284 -3.381 4.497 1.00 53.25 189 ILE A O 1
ATOM 1515 N N . GLY A 1 190 ? -7.935 -3.816 2.771 1.00 48.16 190 GLY A N 1
ATOM 1516 C CA . GLY A 1 190 ? -8.084 -2.518 2.106 1.00 48.16 190 GLY A CA 1
ATOM 1517 C C . GLY A 1 190 ? -8.949 -2.484 0.845 1.00 48.16 190 GLY A C 1
ATOM 1518 O O . GLY A 1 190 ? -9.021 -1.422 0.235 1.00 48.16 190 GLY A O 1
ATOM 1519 N N . LEU A 1 191 ? -9.587 -3.580 0.416 1.00 50.75 191 LEU A N 1
ATOM 1520 C CA . LEU A 1 191 ? -10.284 -3.629 -0.884 1.00 50.75 191 LEU A CA 1
ATOM 1521 C C . LEU A 1 191 ? -11.361 -2.535 -1.063 1.00 50.75 191 LEU A C 1
ATOM 1523 O O . LEU A 1 191 ? -11.345 -1.874 -2.106 1.00 50.75 191 LEU A O 1
ATOM 1527 N N . PRO A 1 192 ? -12.217 -2.239 -0.065 1.00 47.44 192 PRO A N 1
ATOM 1528 C CA . PRO A 1 192 ? -13.196 -1.153 -0.182 1.00 47.44 192 PRO A CA 1
ATOM 1529 C C . PRO A 1 192 ? -12.569 0.247 -0.056 1.00 47.44 192 PRO A C 1
ATOM 1531 O O . PRO A 1 192 ? -12.960 1.177 -0.760 1.00 47.44 192 PRO A O 1
ATOM 1534 N N . ILE A 1 193 ? -11.559 0.402 0.808 1.00 49.06 193 ILE A N 1
ATOM 1535 C CA . ILE A 1 193 ? -10.960 1.704 1.159 1.00 49.06 193 ILE A CA 1
ATOM 1536 C C . ILE A 1 193 ? -9.990 2.184 0.065 1.00 49.06 193 ILE A C 1
ATOM 1538 O O . ILE A 1 193 ? -9.948 3.363 -0.291 1.00 49.06 193 ILE A O 1
ATOM 1542 N N . ALA A 1 194 ? -9.207 1.271 -0.508 1.00 47.62 194 ALA A N 1
ATOM 1543 C CA . ALA A 1 194 ? -8.085 1.607 -1.372 1.00 47.62 194 ALA A CA 1
ATOM 1544 C C . ALA A 1 194 ? -8.509 2.178 -2.730 1.00 47.62 194 ALA A C 1
ATOM 1546 O O . ALA A 1 194 ? -7.819 3.051 -3.250 1.00 47.62 194 ALA A O 1
ATOM 1547 N N . PHE A 1 195 ? -9.639 1.751 -3.307 1.00 43.53 195 PHE A N 1
ATOM 1548 C CA . PHE A 1 195 ? -10.047 2.225 -4.637 1.00 43.53 195 PHE A CA 1
ATOM 1549 C C . PHE A 1 195 ? -10.482 3.698 -4.652 1.00 43.53 195 PHE A C 1
ATOM 1551 O O . PHE A 1 195 ? -10.195 4.399 -5.626 1.00 43.53 195 PHE A O 1
ATOM 1558 N N . GLY A 1 196 ? -11.124 4.183 -3.583 1.00 41.38 196 GLY A N 1
ATOM 1559 C CA . GLY A 1 196 ? -11.539 5.586 -3.460 1.00 41.38 196 GLY A CA 1
ATOM 1560 C C . GLY A 1 196 ? -10.358 6.532 -3.219 1.00 41.38 196 GLY A C 1
ATOM 1561 O O . GLY A 1 196 ? -10.246 7.571 -3.871 1.00 41.38 196 GLY A O 1
ATOM 1562 N N . VAL A 1 197 ? -9.432 6.128 -2.345 1.00 47.97 197 VAL A N 1
ATOM 1563 C CA . VAL A 1 197 ? -8.253 6.921 -1.950 1.00 47.97 197 VAL A CA 1
ATOM 1564 C C . VAL A 1 197 ? -7.184 6.932 -3.055 1.00 47.97 197 VAL A C 1
ATOM 1566 O O . VAL A 1 197 ? -6.494 7.932 -3.261 1.00 47.97 197 VAL A O 1
ATOM 1569 N N . ALA A 1 198 ? -7.074 5.847 -3.833 1.00 44.62 198 ALA A N 1
ATOM 1570 C CA . ALA A 1 198 ? -6.062 5.695 -4.877 1.00 44.62 198 ALA A CA 1
ATOM 1571 C C . ALA A 1 198 ? -6.081 6.803 -5.944 1.00 44.62 198 ALA A C 1
ATOM 1573 O O . ALA A 1 198 ? -5.039 7.266 -6.411 1.00 44.62 198 ALA A O 1
ATOM 1574 N N . ALA A 1 199 ? -7.274 7.218 -6.367 1.00 39.34 199 ALA A N 1
ATOM 1575 C CA . ALA A 1 199 ? -7.431 8.135 -7.493 1.00 39.34 199 ALA A CA 1
ATOM 1576 C C . ALA A 1 199 ? -7.238 9.612 -7.100 1.00 39.34 199 ALA A C 1
ATOM 1578 O O . ALA A 1 199 ? -6.766 10.414 -7.909 1.00 39.34 199 ALA A O 1
ATOM 1579 N N . THR A 1 200 ? -7.582 9.982 -5.866 1.00 43.59 200 THR A N 1
ATOM 1580 C CA . THR A 1 200 ? -7.586 11.370 -5.370 1.00 43.59 200 THR A CA 1
ATOM 1581 C C . THR A 1 200 ? -6.219 11.804 -4.850 1.00 43.59 200 THR A C 1
ATOM 1583 O O . THR A 1 200 ? -5.762 12.913 -5.146 1.00 43.59 200 THR A O 1
ATOM 1586 N N . VAL A 1 201 ? -5.508 10.897 -4.181 1.00 47.50 201 VAL A N 1
ATOM 1587 C CA . VAL A 1 201 ? -4.146 11.107 -3.671 1.00 47.50 201 VAL A CA 1
ATOM 1588 C C . VAL A 1 201 ? -3.163 11.397 -4.809 1.00 47.50 201 VAL A C 1
ATOM 1590 O O . VAL A 1 201 ? -2.393 12.355 -4.738 1.00 47.50 201 VAL A O 1
ATOM 1593 N N . VAL A 1 202 ? -3.236 10.646 -5.913 1.00 46.88 202 VAL A N 1
ATOM 1594 C CA . VAL A 1 202 ? -2.337 10.822 -7.072 1.00 46.88 202 VAL A CA 1
ATOM 1595 C C . VAL A 1 202 ? -2.520 12.194 -7.740 1.00 46.88 202 VAL A C 1
ATOM 1597 O O . VAL A 1 202 ? -1.548 12.781 -8.215 1.00 46.88 202 VAL A O 1
ATOM 1600 N N . ALA A 1 203 ? -3.739 12.745 -7.739 1.00 44.16 203 ALA A N 1
ATOM 1601 C CA . ALA A 1 203 ? -4.021 14.054 -8.328 1.00 44.16 203 ALA A CA 1
ATOM 1602 C C . ALA A 1 203 ? -3.628 15.238 -7.417 1.00 44.16 203 ALA A C 1
ATOM 1604 O O . ALA A 1 203 ? -3.263 16.298 -7.929 1.00 44.16 203 ALA A O 1
ATOM 1605 N N . GLY A 1 204 ? -3.686 15.075 -6.088 1.00 44.34 204 GLY A N 1
ATOM 1606 C CA . GLY A 1 204 ? -3.387 16.137 -5.114 1.00 44.34 204 GLY A CA 1
ATOM 1607 C C . GLY A 1 204 ? -1.902 16.289 -4.756 1.00 44.34 204 GLY A C 1
ATOM 1608 O O . GLY A 1 204 ? -1.427 17.400 -4.527 1.00 44.34 204 GLY A O 1
ATOM 1609 N N . ILE A 1 205 ? -1.151 15.186 -4.755 1.00 50.34 205 ILE A N 1
ATOM 1610 C CA . ILE A 1 205 ? 0.226 15.101 -4.229 1.00 50.34 205 ILE A CA 1
ATOM 1611 C C . ILE A 1 205 ? 1.298 15.541 -5.254 1.00 50.34 205 ILE A C 1
ATOM 1613 O O . ILE A 1 205 ? 2.451 15.792 -4.909 1.00 50.34 205 ILE A O 1
ATOM 1617 N N . ALA A 1 206 ? 0.927 15.756 -6.517 1.00 43.88 206 ALA A N 1
ATOM 1618 C CA . ALA A 1 206 ? 1.851 16.041 -7.621 1.00 43.88 206 ALA A CA 1
ATOM 1619 C C . ALA A 1 206 ? 2.591 17.409 -7.589 1.00 43.88 206 ALA A C 1
ATOM 1621 O O . ALA A 1 206 ? 3.266 17.744 -8.561 1.00 43.88 206 ALA A O 1
ATOM 1622 N N . LEU A 1 207 ? 2.496 18.230 -6.532 1.00 47.19 207 LEU A N 1
ATOM 1623 C CA . LEU A 1 207 ? 2.855 19.661 -6.602 1.00 47.19 207 LEU A CA 1
ATOM 1624 C C . LEU A 1 207 ? 3.915 20.187 -5.608 1.00 47.19 207 LEU A C 1
ATOM 1626 O O . LEU A 1 207 ? 3.886 21.365 -5.286 1.00 47.19 207 LEU A O 1
ATOM 1630 N N . LEU A 1 208 ? 4.945 19.392 -5.271 1.00 45.28 208 LEU A N 1
ATOM 1631 C CA . LEU A 1 208 ? 6.280 19.838 -4.770 1.00 45.28 208 LEU A CA 1
ATOM 1632 C C . LEU A 1 208 ? 6.605 19.723 -3.262 1.00 45.28 208 LEU A C 1
ATOM 1634 O O . LEU A 1 208 ? 7.753 19.980 -2.908 1.00 45.28 208 LEU A O 1
ATOM 1638 N N . THR A 1 209 ? 5.704 19.300 -2.372 1.00 52.72 209 THR A N 1
ATOM 1639 C CA . THR A 1 209 ? 5.978 19.275 -0.908 1.00 52.72 209 THR A CA 1
ATOM 1640 C C . THR A 1 209 ? 6.276 17.900 -0.300 1.00 52.72 209 THR A C 1
ATOM 1642 O O . THR A 1 209 ? 6.634 17.807 0.862 1.00 52.72 209 THR A O 1
ATOM 1645 N N . VAL A 1 210 ? 6.192 16.831 -1.083 1.00 56.94 210 VAL A N 1
ATOM 1646 C CA . VAL A 1 210 ? 5.987 15.462 -0.574 1.00 56.94 210 VAL A CA 1
ATOM 1647 C C . VAL A 1 210 ? 7.235 14.800 0.010 1.00 56.94 210 VAL A C 1
ATOM 1649 O O . VAL A 1 210 ? 7.131 13.993 0.923 1.00 56.94 210 VAL A O 1
ATOM 1652 N N . LEU A 1 211 ? 8.431 15.143 -0.473 1.00 55.84 211 LEU A N 1
ATOM 1653 C CA . LEU A 1 211 ? 9.645 14.387 -0.134 1.00 55.84 211 LEU A CA 1
ATOM 1654 C C . LEU A 1 211 ? 10.094 14.521 1.325 1.00 55.84 211 LEU A C 1
ATOM 1656 O O . LEU A 1 211 ? 10.781 13.635 1.815 1.00 55.84 211 LEU A O 1
ATOM 1660 N N . THR A 1 212 ? 9.750 15.615 2.002 1.00 61.56 212 THR A N 1
ATOM 1661 C CA . THR A 1 212 ? 10.105 15.815 3.416 1.00 61.56 212 THR A CA 1
ATOM 1662 C C . THR A 1 212 ? 8.986 15.430 4.371 1.00 61.56 212 THR A C 1
ATOM 1664 O O . THR A 1 212 ? 9.244 15.342 5.559 1.00 61.56 212 THR A O 1
ATOM 1667 N N . THR A 1 213 ? 7.758 15.237 3.884 1.00 66.62 213 THR A N 1
ATOM 1668 C CA . THR A 1 213 ? 6.585 15.082 4.763 1.00 66.62 213 THR A CA 1
ATOM 1669 C C . THR A 1 213 ? 6.306 13.635 5.166 1.00 66.62 213 THR A C 1
ATOM 1671 O O . THR A 1 213 ? 5.581 13.400 6.122 1.00 66.62 213 THR A O 1
ATOM 1674 N N . PHE A 1 214 ? 6.894 12.664 4.464 1.00 71.81 214 PHE A N 1
ATOM 1675 C CA . PHE A 1 214 ? 6.798 11.246 4.830 1.00 71.81 214 PHE A CA 1
ATOM 1676 C C . PHE A 1 214 ? 8.052 10.724 5.551 1.00 71.81 214 PHE A C 1
ATOM 1678 O O . PHE A 1 214 ? 8.064 9.562 5.953 1.00 71.81 214 PHE A O 1
ATOM 1685 N N . ASP A 1 215 ? 9.097 11.550 5.704 1.00 76.00 215 ASP A N 1
ATOM 1686 C CA . ASP A 1 215 ? 10.278 11.201 6.512 1.00 76.00 215 ASP A CA 1
ATOM 1687 C C . ASP A 1 215 ? 9.782 11.000 7.956 1.00 76.00 215 ASP A C 1
ATOM 1689 O O . ASP A 1 215 ? 9.115 11.879 8.488 1.00 76.00 215 ASP A O 1
ATOM 1693 N N . ASP A 1 216 ? 10.027 9.822 8.531 1.00 84.62 216 ASP A N 1
ATOM 1694 C CA . ASP A 1 216 ? 9.615 9.381 9.880 1.00 84.62 216 ASP A CA 1
ATOM 1695 C C . ASP A 1 216 ? 8.145 8.958 10.092 1.00 84.62 216 ASP A C 1
ATOM 1697 O O . ASP A 1 216 ? 7.824 8.377 11.124 1.00 84.62 216 ASP A O 1
ATOM 1701 N N . SER A 1 217 ? 7.274 9.084 9.092 1.00 83.25 217 SER A N 1
ATOM 1702 C CA . SER A 1 217 ? 5.843 8.750 9.238 1.00 83.25 217 SER A CA 1
ATOM 1703 C C . SER A 1 217 ? 5.516 7.303 9.652 1.00 83.25 217 SER A C 1
ATOM 1705 O O . SER A 1 217 ? 4.555 7.075 10.381 1.00 83.25 217 SER A O 1
ATOM 1707 N N . GLU A 1 218 ? 6.314 6.317 9.225 1.00 88.31 218 GLU A N 1
ATOM 1708 C CA . GLU A 1 218 ? 6.209 4.935 9.728 1.00 88.31 218 GLU A CA 1
ATOM 1709 C C . GLU A 1 218 ? 6.446 4.892 11.244 1.00 88.31 218 GLU A C 1
ATOM 1711 O O . GLU A 1 218 ? 5.695 4.254 11.975 1.00 88.31 218 GLU A O 1
ATOM 1716 N N . THR A 1 219 ? 7.475 5.605 11.714 1.00 90.12 219 THR A N 1
ATOM 1717 C CA . THR A 1 219 ? 7.837 5.649 13.136 1.00 90.12 219 THR A CA 1
ATOM 1718 C C . THR A 1 219 ? 6.757 6.361 13.942 1.00 90.12 219 THR A C 1
ATOM 1720 O O . THR A 1 219 ? 6.379 5.867 14.996 1.00 90.12 219 THR A O 1
ATOM 1723 N N . ASP A 1 220 ? 6.206 7.458 13.424 1.00 90.00 220 ASP A N 1
ATOM 1724 C CA . ASP A 1 220 ? 5.136 8.208 14.087 1.00 90.00 220 ASP A CA 1
ATOM 1725 C C . ASP A 1 220 ? 3.851 7.371 14.245 1.00 90.00 220 ASP A C 1
ATOM 1727 O O . ASP A 1 220 ? 3.231 7.367 15.311 1.00 90.00 220 ASP A O 1
ATOM 1731 N N . ILE A 1 221 ? 3.469 6.606 13.212 1.00 89.88 221 ILE A N 1
ATOM 1732 C CA . ILE A 1 221 ? 2.322 5.680 13.273 1.00 89.88 221 ILE A CA 1
ATOM 1733 C C . ILE A 1 221 ? 2.576 4.565 14.293 1.00 89.88 221 ILE A C 1
ATOM 1735 O O . ILE A 1 221 ? 1.681 4.215 15.064 1.00 89.88 221 ILE A O 1
ATOM 1739 N N . GLU A 1 222 ? 3.788 4.010 14.316 1.00 92.06 222 GLU A N 1
ATOM 1740 C CA . GLU A 1 222 ? 4.175 2.972 15.274 1.00 92.06 222 GLU A CA 1
ATOM 1741 C C . GLU A 1 222 ? 4.193 3.480 16.720 1.00 92.06 222 GLU A C 1
ATOM 1743 O O . GLU A 1 222 ? 3.690 2.804 17.622 1.00 92.06 222 GLU A O 1
ATOM 1748 N N . ASP A 1 223 ? 4.708 4.687 16.950 1.00 91.50 223 ASP A N 1
ATOM 1749 C CA . ASP A 1 223 ? 4.739 5.316 18.270 1.00 91.50 223 ASP A CA 1
ATOM 1750 C C . ASP A 1 223 ? 3.318 5.623 18.782 1.00 91.50 223 ASP A C 1
ATOM 1752 O O . ASP A 1 223 ? 3.049 5.490 19.980 1.00 91.50 223 ASP A O 1
ATOM 1756 N N . ALA A 1 224 ? 2.384 5.946 17.880 1.00 91.94 224 ALA A N 1
ATOM 1757 C CA . ALA A 1 224 ? 0.973 6.187 18.188 1.00 91.94 224 ALA A CA 1
ATOM 1758 C C . ALA A 1 224 ? 0.076 4.941 18.093 1.00 91.94 224 ALA A C 1
ATOM 1760 O O . ALA A 1 224 ? -1.145 5.037 18.239 1.00 91.94 224 ALA A O 1
ATOM 1761 N N . ARG A 1 225 ? 0.647 3.751 17.877 1.00 93.19 225 ARG A N 1
ATOM 1762 C CA . ARG A 1 225 ? -0.100 2.497 17.691 1.00 93.19 225 ARG A CA 1
ATOM 1763 C C . ARG A 1 225 ? -1.182 2.279 18.739 1.00 93.19 225 ARG A C 1
ATOM 1765 O O . ARG A 1 225 ? -2.299 1.909 18.394 1.00 93.19 225 ARG A O 1
ATOM 1772 N N . ASN A 1 226 ? -0.848 2.476 20.013 1.00 91.69 226 ASN A N 1
ATOM 1773 C CA . ASN A 1 226 ? -1.798 2.255 21.102 1.00 91.69 226 ASN A CA 1
ATOM 1774 C C . ASN A 1 226 ? -2.962 3.245 21.039 1.00 91.69 226 ASN A C 1
ATOM 1776 O O . ASN A 1 226 ? -4.093 2.850 21.288 1.00 91.69 226 ASN A O 1
ATOM 1780 N N . ASP A 1 227 ? -2.708 4.498 20.670 1.00 90.81 227 ASP A N 1
ATOM 1781 C CA . ASP A 1 227 ? -3.750 5.517 20.563 1.00 90.81 227 ASP A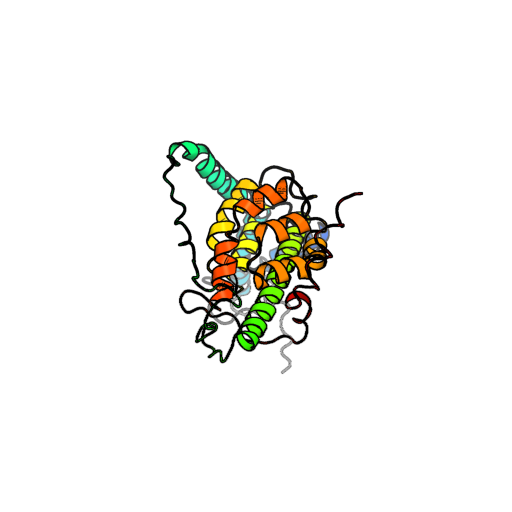 CA 1
ATOM 1782 C C . ASP A 1 227 ? -4.702 5.204 19.403 1.00 90.81 227 ASP A C 1
ATOM 1784 O O . ASP A 1 227 ? -5.919 5.265 19.576 1.00 90.81 227 ASP A O 1
ATOM 1788 N N . ILE A 1 228 ? -4.162 4.767 18.260 1.00 92.12 228 ILE A N 1
ATOM 1789 C CA . ILE A 1 228 ? -4.947 4.345 17.091 1.00 92.12 228 ILE A CA 1
ATOM 1790 C C . ILE A 1 228 ? -5.773 3.090 17.410 1.00 92.12 228 ILE A C 1
ATOM 1792 O O . ILE A 1 228 ? -6.976 3.056 17.151 1.00 92.12 228 ILE A O 1
ATOM 1796 N N . VAL A 1 229 ? -5.154 2.066 18.010 1.00 92.69 229 VAL A N 1
ATOM 1797 C CA . VAL A 1 229 ? -5.854 0.834 18.412 1.00 92.69 229 VAL A CA 1
ATOM 1798 C C . VAL A 1 229 ? -6.947 1.149 19.427 1.00 92.69 229 VAL A C 1
ATOM 1800 O O . VAL A 1 229 ? -8.071 0.683 19.269 1.00 92.69 229 VAL A O 1
ATOM 1803 N N . CYS A 1 230 ? -6.665 1.970 20.440 1.00 92.31 230 CYS A N 1
ATOM 1804 C CA . CYS A 1 230 ? -7.675 2.332 21.425 1.00 92.31 230 CYS A CA 1
ATOM 1805 C C . CYS A 1 230 ? -8.814 3.147 20.796 1.00 92.31 230 CYS A C 1
ATOM 1807 O O . CYS A 1 230 ? -9.966 2.885 21.122 1.00 92.31 230 CYS A O 1
ATOM 1809 N N . ALA A 1 231 ? -8.533 4.059 19.857 1.00 93.50 231 ALA A N 1
ATOM 1810 C CA . ALA A 1 231 ? -9.577 4.780 19.128 1.00 93.50 231 ALA A CA 1
ATOM 1811 C C . ALA A 1 231 ? -10.516 3.828 18.367 1.00 93.50 231 ALA A C 1
ATOM 1813 O O . ALA A 1 231 ? -11.722 4.050 18.359 1.00 93.50 231 ALA A O 1
ATOM 1814 N N . ILE A 1 232 ? -10.002 2.737 17.794 1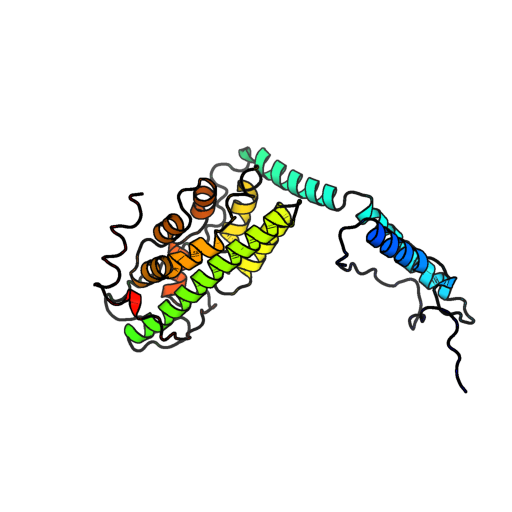.00 93.56 232 ILE A N 1
ATOM 1815 C CA . ILE A 1 232 ? -10.841 1.697 17.175 1.00 93.56 232 ILE A CA 1
ATOM 1816 C C . ILE A 1 232 ? -11.634 0.938 18.246 1.00 93.56 232 ILE A C 1
ATOM 1818 O O . ILE A 1 232 ? -12.838 0.775 18.120 1.00 93.56 232 ILE A O 1
ATOM 1822 N N . MET A 1 233 ? -10.981 0.495 19.320 1.00 93.31 233 MET A N 1
ATOM 1823 C CA . MET A 1 233 ? -11.603 -0.349 20.350 1.00 93.31 233 MET A CA 1
ATOM 1824 C C . MET A 1 233 ? -12.697 0.358 21.159 1.00 93.31 233 MET A C 1
ATOM 1826 O O . MET A 1 233 ? -13.617 -0.293 21.650 1.00 93.31 233 MET A O 1
ATOM 1830 N N . THR A 1 234 ? -12.590 1.674 21.353 1.00 91.75 234 THR A N 1
ATOM 1831 C CA . THR A 1 234 ? -13.510 2.440 22.209 1.00 91.75 234 THR A CA 1
ATOM 1832 C C . THR A 1 234 ? -14.519 3.273 21.428 1.00 91.75 234 THR A C 1
ATOM 1834 O O . THR A 1 234 ? -15.109 4.183 22.007 1.00 91.75 234 THR A O 1
ATOM 1837 N N . ASP A 1 235 ? -14.665 3.026 20.126 1.00 93.31 235 ASP A N 1
ATOM 1838 C CA . ASP A 1 235 ? -15.451 3.874 19.228 1.00 93.31 235 ASP A CA 1
ATOM 1839 C C . ASP A 1 235 ? -15.047 5.359 19.264 1.00 93.31 235 ASP A C 1
ATOM 1841 O O . ASP A 1 235 ? -15.860 6.277 19.191 1.00 93.31 235 ASP A O 1
ATOM 1845 N N . GLY A 1 236 ? -13.745 5.598 19.401 1.00 92.94 236 GLY A N 1
ATOM 1846 C CA . GLY A 1 236 ? -13.151 6.922 19.325 1.00 92.94 236 GLY A CA 1
ATOM 1847 C C . GLY A 1 236 ? -13.101 7.481 17.900 1.00 92.94 236 GLY A C 1
ATOM 1848 O O . GLY A 1 236 ? -13.475 6.837 16.911 1.00 92.94 236 GLY A O 1
ATOM 1849 N N . ASP A 1 237 ? -12.597 8.711 17.813 1.00 92.81 237 ASP A N 1
ATOM 1850 C CA . ASP A 1 237 ? -12.289 9.372 16.547 1.00 92.81 237 ASP A CA 1
ATOM 1851 C C . ASP A 1 237 ? -10.955 8.833 16.005 1.00 92.81 237 ASP A C 1
ATOM 1853 O O . ASP A 1 237 ? -9.867 9.262 16.400 1.00 92.81 237 ASP A O 1
ATOM 1857 N N . LEU A 1 238 ? -11.053 7.828 15.130 1.00 90.62 238 LEU A N 1
ATOM 1858 C CA . LEU A 1 238 ? -9.900 7.196 14.489 1.00 90.62 238 LEU A CA 1
ATOM 1859 C C . LEU A 1 238 ? -9.117 8.189 13.620 1.00 90.62 238 LEU A C 1
ATOM 1861 O O . LEU A 1 238 ? -7.888 8.140 13.602 1.00 90.62 238 LEU A O 1
ATOM 1865 N N . GLY A 1 239 ? -9.817 9.092 12.927 1.00 87.62 239 GLY A N 1
ATOM 1866 C CA . GLY A 1 239 ? -9.179 10.114 12.102 1.00 87.62 239 GLY A CA 1
ATOM 1867 C C . GLY A 1 239 ? -8.311 11.027 12.954 1.00 87.62 239 GLY A C 1
ATOM 1868 O O . GLY A 1 239 ? -7.123 11.175 12.677 1.00 87.62 239 GLY A O 1
ATOM 1869 N N . GLN A 1 240 ? -8.862 11.525 14.062 1.00 90.19 240 GLN A N 1
ATOM 1870 C CA . GLN A 1 240 ? -8.117 12.348 15.006 1.00 90.19 240 GLN A CA 1
ATOM 1871 C C . GLN A 1 240 ? -6.907 11.611 15.597 1.00 90.19 240 GLN A C 1
ATOM 1873 O O . GLN A 1 240 ? -5.835 12.201 15.685 1.00 90.19 240 GLN A O 1
ATOM 1878 N N . ALA A 1 241 ? -7.041 10.340 15.991 1.00 91.25 241 ALA A N 1
ATOM 1879 C CA . ALA A 1 241 ? -5.920 9.580 16.555 1.00 91.25 241 ALA A CA 1
ATOM 1880 C C . ALA A 1 241 ? -4.749 9.441 15.566 1.00 91.25 241 ALA A C 1
ATOM 1882 O O . ALA A 1 241 ? -3.588 9.580 15.950 1.00 91.25 241 ALA A O 1
ATOM 1883 N N . VAL A 1 242 ? -5.052 9.216 14.285 1.00 87.31 242 VAL A N 1
ATOM 1884 C CA . VAL A 1 242 ? -4.045 9.140 13.218 1.00 87.31 242 VAL A CA 1
ATOM 1885 C C . VAL A 1 242 ? -3.464 10.523 12.888 1.00 87.31 242 VAL A C 1
ATOM 1887 O O . VAL A 1 242 ? -2.254 10.655 12.712 1.00 87.31 242 VAL A O 1
ATOM 1890 N N . GLU A 1 243 ? -4.289 11.571 12.840 1.00 86.94 243 GLU A N 1
ATOM 1891 C CA . GLU A 1 243 ? -3.829 12.953 12.637 1.00 86.94 243 GLU A CA 1
ATOM 1892 C C . GLU A 1 243 ? -2.906 13.420 13.775 1.00 86.94 243 GLU A C 1
ATOM 1894 O O . GLU A 1 243 ? -1.877 14.059 13.542 1.00 86.94 243 GLU A O 1
ATOM 1899 N N . ASP A 1 244 ? -3.238 13.075 15.020 1.00 88.62 244 ASP A N 1
ATOM 1900 C CA . ASP A 1 244 ? -2.436 13.433 16.184 1.00 88.62 244 ASP A CA 1
ATOM 1901 C C . ASP A 1 244 ? -1.068 12.745 16.191 1.00 88.62 244 ASP A C 1
ATOM 1903 O O . ASP A 1 244 ? -0.099 13.385 16.631 1.00 88.62 244 ASP A O 1
ATOM 1907 N N . ALA A 1 245 ? -1.007 11.505 15.686 1.00 87.44 245 ALA A N 1
ATOM 1908 C CA . ALA A 1 245 ? 0.205 10.704 15.535 1.00 87.44 245 ALA A CA 1
ATOM 1909 C C . ALA A 1 245 ? 1.220 11.371 14.605 1.00 87.44 245 ALA A C 1
ATOM 1911 O O . ALA A 1 245 ? 2.380 11.543 14.960 1.00 87.44 245 ALA A O 1
ATOM 1912 N N . LEU A 1 246 ? 0.762 11.798 13.430 1.00 82.62 246 LEU A N 1
ATOM 1913 C CA . LEU A 1 246 ? 1.632 12.294 12.359 1.00 82.62 246 LEU A CA 1
ATOM 1914 C C . LEU A 1 246 ? 1.983 13.774 12.484 1.00 82.62 246 LEU A C 1
ATOM 1916 O O . LEU A 1 246 ? 2.802 14.299 11.731 1.00 82.62 246 LEU A O 1
ATOM 1920 N N . GLY A 1 247 ? 1.368 14.455 13.449 1.00 79.75 247 GLY A N 1
ATOM 1921 C CA . GLY A 1 247 ? 1.544 15.881 13.650 1.00 79.75 247 GLY A CA 1
ATOM 1922 C C . GLY A 1 247 ? 0.808 16.713 12.599 1.00 79.75 247 GLY A C 1
ATOM 1923 O O . GLY A 1 247 ? 0.473 16.267 11.505 1.00 79.75 247 GLY A O 1
ATOM 1924 N N . SER A 1 248 ? 0.538 17.972 12.945 1.00 62.78 248 SER A N 1
ATOM 1925 C CA . SER A 1 248 ? -0.180 18.908 12.077 1.00 62.78 248 SER A CA 1
ATOM 1926 C C . SER A 1 248 ? 0.728 19.412 10.951 1.00 62.78 248 SER A C 1
ATOM 1928 O O . SER A 1 248 ? 1.189 20.559 10.985 1.00 62.78 248 SER A O 1
ATOM 1930 N N . ASP A 1 249 ? 1.033 18.555 9.984 1.00 63.97 249 ASP A N 1
ATOM 1931 C CA . ASP A 1 249 ? 1.740 18.935 8.772 1.00 63.97 249 ASP A CA 1
ATOM 1932 C C . ASP A 1 249 ? 0.770 18.926 7.590 1.00 63.97 249 ASP A C 1
ATOM 1934 O O . ASP A 1 249 ? 0.120 17.933 7.282 1.00 63.97 249 ASP A O 1
ATOM 1938 N N . THR A 1 250 ? 0.688 20.062 6.894 1.00 59.81 250 THR A N 1
ATOM 1939 C CA . THR A 1 250 ? -0.327 20.343 5.856 1.00 59.81 250 THR A CA 1
ATOM 1940 C C . THR A 1 250 ? -0.463 19.304 4.734 1.00 59.81 250 THR A C 1
ATOM 1942 O O . THR A 1 250 ? -1.455 19.340 4.008 1.00 59.81 250 THR A O 1
ATOM 1945 N N . ALA A 1 251 ? 0.508 18.405 4.531 1.00 61.50 251 ALA A N 1
ATOM 1946 C CA . ALA A 1 251 ? 0.372 17.342 3.533 1.00 61.50 251 ALA A CA 1
ATOM 1947 C C . ALA A 1 251 ? -0.437 16.143 4.052 1.00 61.50 251 ALA A C 1
ATOM 1949 O O . ALA A 1 251 ? -1.147 15.522 3.261 1.00 61.50 251 ALA A O 1
ATOM 1950 N N . TRP A 1 252 ? -0.370 15.854 5.354 1.00 65.31 252 TRP A N 1
ATOM 1951 C CA . TRP A 1 252 ? -1.156 14.795 5.980 1.00 65.31 252 TRP A CA 1
ATOM 1952 C C . TRP A 1 252 ? -2.635 15.172 6.046 1.00 65.31 252 TRP A C 1
ATOM 1954 O O . TRP A 1 252 ? -3.457 14.372 5.612 1.00 65.31 252 TRP A O 1
ATOM 1964 N N . ASP A 1 253 ? -2.968 16.421 6.390 1.00 66.75 253 ASP A N 1
ATOM 1965 C CA . ASP A 1 253 ? -4.348 16.944 6.329 1.00 66.75 253 ASP A CA 1
ATOM 1966 C C . ASP A 1 253 ? -4.996 16.710 4.947 1.00 66.75 253 ASP A C 1
ATOM 1968 O O . ASP A 1 253 ? -6.170 16.356 4.817 1.00 66.75 253 ASP A O 1
ATOM 1972 N N . VAL A 1 254 ? -4.212 16.894 3.876 1.00 62.72 254 VAL A N 1
ATOM 1973 C CA . VAL A 1 254 ? -4.683 16.731 2.493 1.00 62.72 254 VAL A CA 1
ATOM 1974 C C . VAL A 1 254 ? -4.840 15.266 2.105 1.00 62.72 254 VAL A C 1
ATOM 1976 O O . VAL A 1 254 ? -5.689 14.980 1.263 1.00 62.72 254 VAL A O 1
ATOM 1979 N N . PHE A 1 255 ? -4.040 14.359 2.667 1.00 65.12 255 PHE A N 1
ATOM 1980 C CA . PHE A 1 255 ? -4.155 12.919 2.443 1.00 65.12 255 PHE A CA 1
ATOM 1981 C C . PHE A 1 255 ? -5.333 12.330 3.233 1.00 65.12 255 PHE A C 1
ATOM 1983 O O . PHE A 1 255 ? -6.117 11.565 2.674 1.00 65.12 255 PHE A O 1
ATOM 1990 N N . TYR A 1 256 ? -5.510 12.748 4.488 1.00 66.31 256 TYR A N 1
ATOM 1991 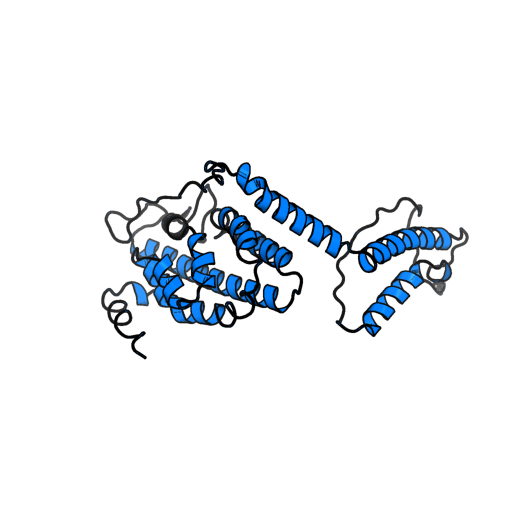C CA . TYR A 1 256 ? -6.459 12.138 5.418 1.00 66.31 256 TYR A CA 1
ATOM 1992 C C . TYR A 1 256 ? -7.918 12.452 5.170 1.00 66.31 256 TYR A C 1
ATOM 1994 O O . TYR A 1 256 ? -8.750 11.569 5.351 1.00 66.31 256 TYR A O 1
ATOM 2002 N N . GLN A 1 257 ? -8.230 13.624 4.618 1.00 66.44 257 GLN A N 1
ATOM 2003 C CA . GLN A 1 257 ? -9.591 13.918 4.152 1.00 66.44 257 GLN A CA 1
ATOM 2004 C C . GLN A 1 257 ? -10.121 12.900 3.119 1.00 66.44 257 GLN A C 1
ATOM 2006 O O . GLN A 1 257 ? -11.313 12.895 2.826 1.00 66.44 257 GLN A O 1
ATOM 2011 N N . TRP A 1 258 ? -9.246 12.082 2.519 1.00 67.75 258 TRP A N 1
ATOM 2012 C CA . TRP A 1 258 ? -9.628 11.053 1.553 1.00 67.75 258 TRP A CA 1
ATOM 2013 C C . TRP A 1 258 ? -9.771 9.664 2.159 1.00 67.75 258 TRP A C 1
ATOM 2015 O O . TRP A 1 258 ? -10.279 8.789 1.463 1.00 67.75 258 TRP A O 1
ATOM 2025 N N . ILE A 1 259 ? -9.333 9.440 3.401 1.00 73.56 259 ILE A N 1
ATOM 2026 C CA . ILE A 1 259 ? -9.488 8.148 4.069 1.00 73.56 259 ILE A CA 1
ATOM 2027 C C . ILE A 1 259 ? -10.843 8.132 4.784 1.00 73.56 259 ILE A C 1
ATOM 2029 O O . ILE A 1 259 ? -11.040 8.900 5.725 1.00 73.56 259 ILE A O 1
ATOM 2033 N N . PRO A 1 260 ? -11.785 7.259 4.386 1.00 80.62 260 PRO A N 1
ATOM 2034 C CA . PRO A 1 260 ? -13.057 7.118 5.079 1.00 80.62 260 PRO A CA 1
ATOM 2035 C C . PRO A 1 260 ? -12.860 6.300 6.367 1.00 80.62 260 PRO A C 1
ATOM 2037 O O . PRO A 1 260 ? -13.130 5.100 6.409 1.00 80.62 260 PRO A O 1
ATOM 2040 N N . PHE A 1 261 ? -12.341 6.937 7.420 1.00 85.38 261 PHE A N 1
ATOM 2041 C CA . PHE A 1 261 ? -12.016 6.276 8.690 1.00 85.38 261 PHE A CA 1
ATOM 2042 C C . PHE A 1 261 ? -13.218 5.588 9.343 1.00 85.38 261 PHE A C 1
ATOM 2044 O O . PHE A 1 261 ? -13.066 4.493 9.879 1.00 85.38 261 PHE A O 1
ATOM 2051 N N . ASP A 1 262 ? -14.411 6.175 9.239 1.00 88.88 262 ASP A N 1
ATOM 2052 C CA . ASP A 1 262 ? -15.636 5.569 9.768 1.00 88.88 262 ASP A CA 1
ATOM 2053 C C . ASP A 1 262 ? -16.008 4.289 9.015 1.00 88.88 262 ASP A C 1
ATOM 2055 O O . ASP A 1 262 ? -16.316 3.278 9.637 1.00 88.88 262 ASP A O 1
ATOM 2059 N N . THR A 1 263 ? -15.870 4.281 7.686 1.00 87.19 263 THR A N 1
ATOM 2060 C CA . THR A 1 263 ? -16.037 3.070 6.867 1.00 87.19 263 THR A CA 1
ATOM 2061 C C . THR A 1 263 ? -15.006 2.006 7.230 1.00 87.19 263 THR A C 1
ATOM 2063 O O . THR A 1 263 ? -15.352 0.836 7.358 1.00 87.19 263 THR A O 1
ATOM 2066 N N . ALA A 1 264 ? -13.742 2.391 7.434 1.00 88.44 264 ALA A N 1
ATOM 2067 C CA . ALA A 1 264 ? -12.707 1.454 7.863 1.00 88.44 264 ALA A CA 1
ATOM 2068 C C . ALA A 1 264 ? -13.047 0.819 9.218 1.00 88.44 264 ALA A C 1
ATOM 2070 O O . ALA A 1 264 ? -12.958 -0.398 9.375 1.00 88.44 264 ALA A O 1
ATOM 2071 N N . LYS A 1 265 ? -13.487 1.640 10.175 1.00 92.56 265 LYS A N 1
ATOM 2072 C CA . LYS A 1 265 ? -13.917 1.203 11.503 1.00 92.56 265 LYS A CA 1
ATOM 2073 C C . LYS A 1 265 ? -15.135 0.281 11.426 1.00 92.56 265 LYS A C 1
ATOM 2075 O O . LYS A 1 265 ? -15.110 -0.783 12.033 1.00 92.56 265 LYS A O 1
ATOM 2080 N N . ALA A 1 266 ? -16.132 0.620 10.610 1.00 92.62 266 ALA A N 1
ATOM 2081 C CA . ALA A 1 266 ? -17.312 -0.212 10.399 1.00 92.62 266 ALA A CA 1
ATOM 2082 C C . ALA A 1 266 ? -16.965 -1.593 9.824 1.00 92.62 266 ALA A C 1
ATOM 2084 O O . ALA A 1 266 ? -17.410 -2.607 10.352 1.00 92.62 266 ALA A O 1
ATOM 2085 N N . ILE A 1 267 ? -16.100 -1.651 8.806 1.00 91.38 267 ILE A N 1
ATOM 2086 C CA . ILE A 1 267 ? -15.618 -2.920 8.234 1.00 91.38 267 ILE A CA 1
ATOM 2087 C C . ILE A 1 267 ? 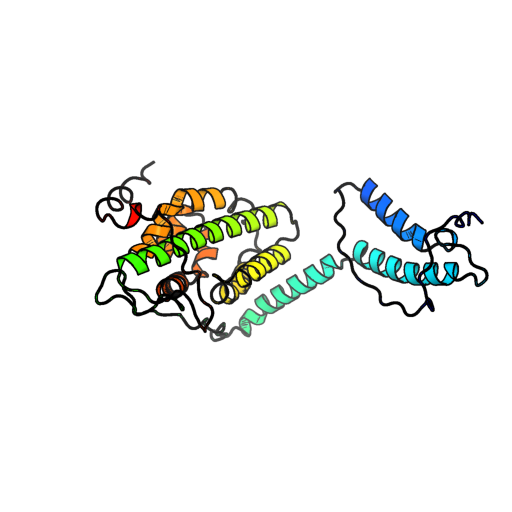-14.888 -3.759 9.294 1.00 91.38 267 ILE A C 1
ATOM 2089 O O . ILE A 1 267 ? -15.066 -4.977 9.344 1.00 91.38 267 ILE A O 1
ATOM 2093 N N . MET A 1 268 ? -14.079 -3.121 10.149 1.00 94.19 268 MET A N 1
ATOM 2094 C CA . MET A 1 268 ? -13.414 -3.808 11.257 1.00 94.19 268 MET A CA 1
ATOM 2095 C C . MET A 1 268 ? -14.418 -4.336 12.286 1.00 94.19 268 MET A C 1
ATOM 2097 O O . MET A 1 268 ? -14.262 -5.463 12.729 1.00 94.19 268 MET A O 1
ATOM 2101 N N . TYR A 1 269 ? -15.467 -3.588 12.632 1.00 95.31 269 TYR A N 1
ATOM 2102 C CA . TYR A 1 269 ? -16.467 -4.035 13.611 1.00 95.31 269 TYR A CA 1
ATOM 2103 C C . TYR A 1 269 ? -17.291 -5.233 13.128 1.00 95.31 269 TYR A C 1
ATOM 2105 O O . TYR A 1 269 ? -17.573 -6.145 13.908 1.00 95.31 269 TYR A O 1
ATOM 2113 N N . GLU A 1 270 ? -17.635 -5.251 11.841 1.00 95.00 270 GLU A N 1
ATOM 2114 C CA . GLU A 1 270 ? -18.358 -6.355 11.196 1.00 95.00 270 GLU A CA 1
ATOM 2115 C C . GLU A 1 270 ? -17.452 -7.576 10.922 1.00 95.00 270 GLU A C 1
ATOM 2117 O O . GLU A 1 270 ? -17.933 -8.674 10.626 1.00 95.00 270 GLU A O 1
ATOM 2122 N N . GLY A 1 271 ? -16.126 -7.413 11.007 1.00 93.06 271 GLY A N 1
ATOM 2123 C CA . GLY A 1 271 ? -15.149 -8.449 10.668 1.00 93.06 271 GLY A CA 1
ATOM 2124 C C . GLY A 1 271 ? -15.074 -8.761 9.167 1.00 93.06 271 GLY A C 1
ATOM 2125 O O . GLY A 1 271 ? -14.655 -9.856 8.783 1.00 93.06 271 GLY A O 1
ATOM 2126 N N . GLY A 1 272 ? -15.485 -7.831 8.299 1.00 88.50 272 GLY A N 1
ATOM 2127 C CA . GLY A 1 272 ? -15.494 -8.004 6.844 1.00 88.50 272 GLY A CA 1
ATOM 2128 C C . GLY A 1 272 ? -16.554 -7.176 6.114 1.00 88.50 272 GLY A C 1
ATOM 2129 O O . GLY A 1 272 ? -17.363 -6.488 6.726 1.00 88.50 272 GLY A O 1
ATOM 2130 N N . HIS A 1 273 ? -16.560 -7.252 4.782 1.00 87.56 273 HIS A N 1
ATOM 2131 C CA . HIS A 1 273 ? -17.549 -6.599 3.920 1.00 87.56 273 HIS A CA 1
ATOM 2132 C C . HIS A 1 273 ? -17.734 -7.379 2.608 1.00 87.56 273 HIS A C 1
ATOM 2134 O O . HIS A 1 273 ? -16.781 -7.942 2.082 1.00 87.56 273 HIS A O 1
ATOM 2140 N N . ASP A 1 274 ? -18.961 -7.443 2.079 1.00 85.62 274 ASP A N 1
ATOM 2141 C CA . ASP A 1 274 ? -19.283 -8.070 0.781 1.00 85.62 274 ASP A CA 1
ATOM 2142 C C . ASP A 1 274 ? -18.779 -9.519 0.576 1.00 85.62 274 ASP A C 1
ATOM 2144 O O . ASP A 1 274 ? -18.518 -9.974 -0.539 1.00 85.62 274 ASP A O 1
ATOM 2148 N N . GLY A 1 275 ? -18.708 -10.298 1.661 1.00 83.62 275 GLY A N 1
ATOM 2149 C CA . GLY A 1 275 ? -18.240 -11.691 1.632 1.00 83.62 275 GLY A CA 1
ATOM 2150 C C . GLY A 1 275 ? -16.717 -11.841 1.644 1.00 83.62 275 GLY A C 1
ATOM 2151 O O . GLY A 1 275 ? -16.214 -12.959 1.515 1.00 83.62 275 GLY A O 1
ATOM 2152 N N . GLU A 1 276 ? -15.991 -10.739 1.816 1.00 84.12 276 GLU A N 1
ATOM 2153 C CA . GLU A 1 276 ? -14.574 -10.718 2.154 1.00 84.12 276 GLU A CA 1
ATOM 2154 C C . GLU A 1 276 ? -14.438 -10.521 3.665 1.00 84.12 276 GLU A C 1
ATOM 2156 O O . GLU A 1 276 ? -14.902 -9.524 4.218 1.00 84.12 276 GLU A O 1
ATOM 2161 N N . TYR A 1 277 ? -13.835 -11.496 4.341 1.00 87.25 277 TYR A N 1
ATOM 2162 C CA . TYR A 1 277 ? -13.750 -11.524 5.799 1.00 87.25 277 TYR A CA 1
ATOM 2163 C C . TYR A 1 277 ? -12.336 -11.224 6.284 1.00 87.25 277 TYR A C 1
ATOM 2165 O O . TYR A 1 277 ? -11.346 -11.672 5.696 1.00 87.25 277 TYR A O 1
ATOM 2173 N N . LEU A 1 278 ? -12.257 -10.475 7.380 1.00 88.38 278 LEU A N 1
ATOM 2174 C CA . LEU A 1 278 ? -11.022 -10.214 8.102 1.00 88.38 278 LEU A CA 1
ATOM 2175 C C . LEU A 1 278 ? -10.621 -11.463 8.906 1.00 88.38 278 LEU A C 1
ATOM 2177 O O . LEU A 1 278 ? -11.480 -12.249 9.314 1.00 88.38 278 LEU A O 1
ATOM 2181 N N . PRO A 1 279 ? -9.317 -11.684 9.132 1.00 88.00 279 PRO A N 1
ATOM 2182 C CA . PRO A 1 279 ? -8.854 -12.813 9.930 1.00 88.00 279 PRO A CA 1
ATOM 2183 C C . PRO A 1 279 ? -9.371 -12.729 11.375 1.00 88.00 279 PRO A C 1
ATOM 2185 O O . PRO A 1 279 ? -9.142 -11.738 12.062 1.00 88.00 279 PRO A O 1
ATOM 2188 N N . ALA A 1 280 ? -10.000 -13.804 11.857 1.00 90.38 280 ALA A N 1
ATOM 2189 C CA . ALA A 1 280 ? -10.447 -13.963 13.246 1.00 90.38 280 ALA A CA 1
ATOM 2190 C C . ALA A 1 280 ? -9.357 -14.615 14.124 1.00 90.38 280 ALA A C 1
ATOM 2192 O O . ALA A 1 280 ? -9.571 -15.627 14.794 1.00 90.38 280 ALA A O 1
ATOM 2193 N N . GLU A 1 281 ? -8.137 -14.082 14.053 1.00 91.50 281 GLU A N 1
ATOM 2194 C CA . GLU A 1 281 ? -7.056 -14.455 14.968 1.00 91.50 281 GLU A CA 1
ATOM 2195 C C . GLU A 1 281 ? -7.121 -13.591 16.235 1.00 91.50 281 GLU A C 1
ATOM 2197 O O . GLU A 1 281 ? -7.720 -12.519 16.237 1.00 91.50 281 GLU A O 1
ATOM 2202 N N . THR A 1 282 ? -6.508 -14.054 17.324 1.00 88.62 282 THR A N 1
ATOM 2203 C CA . THR A 1 282 ? -6.471 -13.329 18.600 1.00 88.62 282 THR A CA 1
ATOM 2204 C C . THR A 1 282 ? -5.042 -12.945 18.968 1.00 88.62 282 THR A C 1
ATOM 2206 O O . THR A 1 282 ? -4.069 -13.558 18.511 1.00 88.62 282 THR A O 1
ATOM 2209 N N . LYS A 1 283 ? -4.900 -11.904 19.793 1.00 80.31 283 LYS A N 1
ATOM 2210 C CA . LYS A 1 283 ? -3.606 -11.411 20.276 1.00 80.31 283 LYS A CA 1
ATOM 2211 C C . LYS A 1 283 ? -3.654 -11.180 21.787 1.00 80.31 283 LYS A C 1
ATOM 2213 O O . LYS A 1 283 ? -4.518 -10.468 22.286 1.00 80.31 283 LYS A O 1
ATOM 2218 N N . ASP A 1 284 ? -2.692 -11.747 22.514 1.00 77.50 284 ASP A N 1
ATOM 2219 C CA . ASP A 1 284 ? -2.642 -11.670 23.986 1.00 77.50 284 ASP A CA 1
ATOM 2220 C C . ASP A 1 284 ? -2.302 -10.259 24.526 1.00 77.50 284 ASP A C 1
ATOM 2222 O O . ASP A 1 284 ? -2.415 -10.003 25.726 1.00 77.50 284 ASP A O 1
ATOM 2226 N N . ASP A 1 285 ? -1.832 -9.338 23.680 1.00 73.62 285 ASP A N 1
ATOM 2227 C CA . ASP A 1 285 ? -1.349 -8.001 24.062 1.00 73.62 285 ASP A CA 1
ATOM 2228 C C . ASP A 1 285 ? -2.419 -6.897 23.985 1.00 73.62 285 ASP A C 1
ATOM 2230 O O . ASP A 1 285 ? -2.110 -5.726 24.192 1.00 73.62 285 ASP A O 1
ATOM 2234 N N . CYS A 1 286 ? -3.686 -7.274 23.808 1.00 72.31 286 CYS A N 1
ATOM 2235 C CA . CYS A 1 286 ? -4.840 -6.375 23.706 1.00 72.31 286 CYS A CA 1
ATOM 2236 C C . CYS A 1 286 ? -5.331 -5.761 25.032 1.00 72.31 286 CYS A C 1
ATOM 2238 O O . CYS A 1 286 ? -6.248 -4.940 25.058 1.00 72.31 286 CYS A O 1
ATOM 2240 N N . ALA A 1 287 ? -4.706 -6.118 26.154 1.00 64.62 287 ALA A N 1
ATOM 2241 C CA . ALA A 1 287 ? -5.086 -5.662 27.491 1.00 64.62 287 ALA A CA 1
ATOM 2242 C C . ALA A 1 287 ? -5.054 -4.131 27.767 1.00 64.62 287 ALA A C 1
ATOM 2244 O O . ALA A 1 287 ? -5.798 -3.711 28.656 1.00 64.62 287 ALA A O 1
ATOM 2245 N N . PRO A 1 288 ? -4.242 -3.272 27.107 1.00 60.84 288 PRO A N 1
ATOM 2246 C CA . PRO A 1 288 ? -4.112 -1.868 27.515 1.00 60.84 288 PRO A CA 1
ATOM 2247 C C . PRO A 1 288 ? -5.361 -1.006 27.289 1.00 60.84 288 PRO A C 1
ATOM 2249 O O . PRO A 1 288 ? -5.588 -0.085 28.070 1.00 60.84 288 PRO A O 1
ATOM 2252 N N . CYS A 1 289 ? -6.160 -1.288 26.251 1.00 67.69 289 CYS A N 1
ATOM 2253 C CA . CYS A 1 289 ? -7.265 -0.408 25.841 1.00 67.69 289 CYS A CA 1
ATOM 2254 C C . CYS A 1 289 ? -8.596 -0.678 26.563 1.00 67.69 289 CYS A C 1
ATOM 2256 O O . CYS A 1 289 ? -9.487 0.167 26.551 1.00 67.69 289 CYS A O 1
ATOM 2258 N N . LEU A 1 290 ? -8.740 -1.844 27.200 1.00 63.97 290 LEU A N 1
ATOM 2259 C CA . LEU A 1 290 ? -9.985 -2.262 27.859 1.00 63.97 290 LEU A CA 1
ATOM 2260 C C . LEU A 1 290 ? -10.074 -1.823 29.327 1.00 63.97 290 LEU A C 1
ATOM 2262 O O . LEU A 1 290 ? -11.127 -1.972 29.948 1.00 63.97 290 LEU A O 1
ATOM 2266 N N . ASP A 1 291 ? -8.997 -1.273 29.896 1.00 67.75 291 ASP A N 1
ATOM 2267 C CA . ASP A 1 291 ? -9.072 -0.631 31.205 1.00 67.75 291 ASP A CA 1
ATOM 2268 C C . ASP A 1 291 ? -9.488 0.840 31.017 1.00 67.75 291 ASP A C 1
ATOM 2270 O O . ASP A 1 291 ? -8.673 1.651 30.566 1.00 67.75 291 ASP A O 1
ATOM 2274 N N . PRO A 1 292 ? -10.720 1.245 31.385 1.00 54.94 292 PRO A N 1
ATOM 2275 C CA . PRO A 1 292 ? -11.149 2.644 31.306 1.00 54.94 292 PRO A CA 1
ATOM 2276 C C . PRO A 1 292 ? -10.285 3.593 32.156 1.00 54.94 292 PRO A C 1
ATOM 2278 O O . PRO A 1 292 ? -10.375 4.810 32.002 1.00 54.94 292 PRO A O 1
ATOM 2281 N N . LEU A 1 293 ? -9.439 3.063 33.051 1.00 55.16 293 LEU A N 1
ATOM 2282 C CA . LEU A 1 293 ? -8.446 3.832 33.803 1.00 55.16 293 LEU A CA 1
ATOM 2283 C C . LEU A 1 293 ? -7.060 3.875 33.130 1.00 55.16 293 LEU A C 1
ATOM 2285 O O . LEU A 1 293 ? -6.223 4.670 33.548 1.00 55.16 293 LEU A O 1
ATOM 2289 N N . GLY A 1 294 ? -6.806 3.048 32.112 1.00 52.78 294 GLY A N 1
ATOM 2290 C CA . GLY A 1 294 ? -5.521 2.936 31.413 1.00 52.78 294 GLY A CA 1
ATOM 2291 C C . GLY A 1 294 ? -5.340 3.935 30.267 1.00 52.78 294 GLY A C 1
ATOM 2292 O O . GLY A 1 294 ? -4.250 4.481 30.105 1.00 52.78 294 GLY A O 1
ATOM 2293 N N . CYS A 1 295 ? -6.405 4.241 29.520 1.00 49.84 295 CYS A N 1
ATOM 2294 C CA . CYS A 1 295 ? -6.334 5.171 28.384 1.00 49.84 295 CYS A CA 1
ATOM 2295 C C . CYS A 1 295 ? -6.546 6.641 28.777 1.00 49.84 295 CYS A C 1
ATOM 2297 O O . CYS A 1 295 ? -6.023 7.535 28.122 1.00 49.84 295 CYS A O 1
ATOM 2299 N N . GLY A 1 296 ? -7.282 6.926 29.856 1.00 45.56 296 GLY A N 1
ATOM 2300 C CA . GLY A 1 296 ? -7.717 8.293 30.180 1.00 45.56 296 GLY A CA 1
ATOM 2301 C C . GLY A 1 296 ? -6.615 9.264 30.629 1.00 45.56 296 GLY A C 1
ATOM 2302 O O . GLY A 1 296 ? -6.774 10.474 30.473 1.00 45.56 296 GLY A O 1
ATOM 2303 N N . ASP A 1 297 ? -5.492 8.768 31.158 1.00 49.41 297 ASP A N 1
ATOM 2304 C CA . ASP A 1 297 ? -4.452 9.631 31.740 1.00 49.41 297 ASP A CA 1
ATOM 2305 C C . ASP A 1 297 ? -3.336 10.026 30.751 1.00 49.41 297 ASP A C 1
ATOM 2307 O O . ASP A 1 297 ? -2.596 10.980 31.017 1.00 49.41 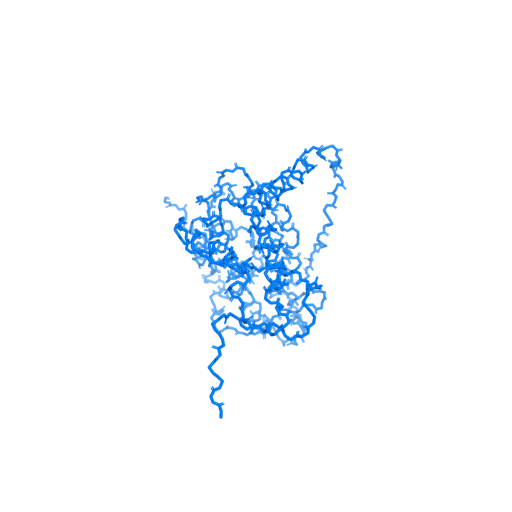297 ASP A O 1
ATOM 2311 N N . VAL A 1 298 ? -3.218 9.355 29.597 1.00 48.56 298 VAL A N 1
ATOM 2312 C CA . VAL A 1 298 ? -2.167 9.654 28.600 1.00 48.56 298 VAL A CA 1
ATOM 2313 C C . VAL A 1 298 ? -2.596 10.760 27.624 1.00 48.56 298 VAL A C 1
ATOM 2315 O O . VAL A 1 298 ? -1.778 11.611 27.271 1.00 48.56 298 VAL A O 1
ATOM 2318 N N . TRP A 1 299 ? -3.892 10.865 27.309 1.00 44.19 299 TRP A N 1
ATOM 2319 C CA . TRP A 1 299 ? -4.426 11.857 26.360 1.00 44.19 299 TRP A CA 1
ATOM 2320 C C . TRP A 1 299 ? -4.321 13.324 26.818 1.00 44.19 299 TRP A C 1
ATOM 2322 O O . TRP A 1 299 ? -4.445 14.237 26.006 1.00 44.19 299 TRP A O 1
ATOM 2332 N N . VAL A 1 300 ? -4.067 13.602 28.102 1.00 46.00 300 VAL A N 1
ATOM 2333 C CA . VAL A 1 300 ? -4.151 14.981 28.628 1.00 46.00 300 VAL A CA 1
ATOM 2334 C C . VAL A 1 300 ? -2.805 15.727 28.657 1.00 46.00 300 VAL A C 1
ATOM 2336 O O . VAL A 1 300 ? -2.810 16.942 28.836 1.00 46.00 300 VAL A O 1
ATOM 2339 N N . ASN A 1 301 ? -1.643 15.084 28.460 1.00 43.06 301 ASN A N 1
ATOM 2340 C CA . ASN A 1 301 ? -0.361 15.737 28.801 1.00 43.06 301 ASN A CA 1
ATOM 2341 C C . ASN A 1 301 ? 0.766 15.756 27.753 1.00 43.06 301 ASN A C 1
ATOM 2343 O O . ASN A 1 301 ? 1.825 16.299 28.072 1.00 43.06 301 ASN A O 1
ATOM 2347 N N . HIS A 1 302 ? 0.595 15.258 26.522 1.00 42.69 302 HIS A N 1
ATOM 2348 C CA . HIS A 1 302 ? 1.748 15.135 25.611 1.00 42.69 302 HIS A CA 1
ATOM 2349 C C . HIS A 1 302 ? 2.048 16.294 24.638 1.00 42.69 302 HIS A C 1
ATOM 2351 O O . HIS A 1 302 ? 3.089 16.251 23.989 1.00 42.69 302 HIS A O 1
ATOM 2357 N N . LYS A 1 303 ? 1.267 17.389 24.597 1.00 40.16 303 LYS A N 1
ATOM 2358 C CA . LYS A 1 303 ? 1.562 18.556 23.722 1.00 40.16 303 LYS A CA 1
ATOM 2359 C C . LYS A 1 303 ? 1.556 19.919 24.442 1.00 40.16 303 LYS A C 1
ATOM 2361 O O . LYS A 1 303 ? 0.942 20.882 23.991 1.00 40.16 303 LYS A O 1
ATOM 2366 N N . THR A 1 304 ? 2.297 20.043 25.547 1.00 40.38 304 THR A N 1
ATOM 2367 C CA . THR A 1 304 ? 2.817 21.353 25.998 1.00 40.38 304 THR A CA 1
ATOM 2368 C C . THR A 1 304 ? 4.341 21.313 26.084 1.00 40.38 304 THR A C 1
ATOM 2370 O O . THR A 1 304 ? 4.902 21.084 27.157 1.00 40.38 304 THR A O 1
ATOM 2373 N N . GLY A 1 305 ? 5.001 21.530 24.947 1.00 39.00 305 GLY A N 1
ATOM 2374 C CA . GLY A 1 305 ? 6.450 21.678 24.811 1.00 39.00 305 GLY A CA 1
ATOM 2375 C C . GLY A 1 305 ? 6.789 22.372 23.508 1.00 39.00 305 GLY A C 1
ATOM 2376 O O . GLY A 1 305 ? 6.424 21.799 22.466 1.00 39.00 305 GLY A O 1
#

Sequence (305 aa):
MTQKNPPGYPLPDGELGEDDIVCQLVYLPDRPEYWQALFDGLHYFTKWRAWERDTDKRGKEAAANWREAFELTAECWRMTCLDELTTTVEDILFLMQNKKDCCDDNVTYLPTEEVETDIEPNVGDPPDTYGETEVADWDEWNEYLCYTAHQYVDYLASVSDNLYVATRTSSIGLGVIAAGLSLLAASGIGLPIAFGVAATVVAGIALLTVLTTFDDSETDIEDARNDIVCAIMTDGDLGQAVEDALGSDTAWDVFYQWIPFDTAKAIMYEGGHDGEYLPAETKDDCAPCLDPLGCGDVWVNHKTG

Secondary structure (DSSP, 8-state):
----PPSSBPPPSS-SS-PPPPP------SSHHHHHHHHHHHHHHTSGGGBPP-SS-THHHHHHHHHHHHHHHHHHHHTTHHHHHHHHHHHHHHHHHHGGGT--TT--------------TTSSSPPSEETTEE--SHHHHHHHHHHHHHHHHHHHHHHHHHHHHHHHH-S-HHHHHHHHHHHHTTSSSSHHHHHHHHHHHHHHS-SS-GGGTSTTHHHHHHHTHHHHHHHHHTT--HHHHHHHHH-S-HHHHHHHTTS-HHHHHHHHHHTEETTEE------TT-TTSS-TTTSTTTTTSS---

Foldseek 3Di:
DPPPFAQADEDDPDDFAPDDQDDDDDDDDPDVVRVVVVLVVLLVQLDLNNHTDDPVSCSNRSSVVSVVNSVVVVCCVVDDPVPVVVVVVVVVLVCVVVCPVVPPVPPPPVPLPQQADPDQQPPDFADQDQQPHGDDGSVLLLQQLLVVLLVVLVVQLVLLVQLLCLLVVDPSNQVSLLVSLVVLCVPLLRVSFSVQLSPQLSNPVPDPDRNPLSVCLSVLSVVLSVQLSLCLNNVHDNLVSSDVSSDPDPSVVSSSVRGSVNSSSSCSSSQHDPSRGHDSDGDPPSPQNPPPVRPVPPVPDDPDD

Organism: NCBI:txid412755

pLDDT: mean 75.06, std 18.9, range [39.0, 97.62]

Radius of gyration: 27.43 Å; chains: 1; bounding box: 59×61×76 Å